Protein AF-A0A0C2W6U5-F1 (afdb_monomer_lite)

Structure (mmCIF, N/CA/C/O backbone):
data_AF-A0A0C2W6U5-F1
#
_entry.id   AF-A0A0C2W6U5-F1
#
loop_
_atom_site.group_PDB
_atom_site.id
_atom_site.type_symbol
_atom_site.label_atom_id
_atom_site.label_alt_id
_atom_site.label_comp_id
_atom_site.label_asym_id
_atom_site.label_entity_id
_atom_site.label_seq_id
_atom_site.pdbx_PDB_ins_code
_atom_site.Cartn_x
_atom_site.Cartn_y
_atom_site.Cartn_z
_atom_site.occupancy
_atom_site.B_iso_or_equiv
_atom_site.auth_seq_id
_atom_site.auth_comp_id
_atom_site.auth_asym_id
_atom_site.auth_atom_id
_atom_site.pdbx_PDB_model_num
ATOM 1 N N . MET A 1 1 ? -15.171 10.628 -5.492 1.00 35.38 1 MET A N 1
ATOM 2 C CA . MET A 1 1 ? -14.630 9.420 -4.841 1.00 35.38 1 MET A CA 1
ATOM 3 C C . MET A 1 1 ? -13.191 9.306 -5.291 1.00 35.38 1 MET A C 1
ATOM 5 O O . MET A 1 1 ? -12.978 9.189 -6.489 1.00 35.38 1 MET A O 1
ATOM 9 N N . ALA A 1 2 ? -12.222 9.470 -4.391 1.00 38.69 2 ALA A N 1
ATOM 10 C CA . ALA A 1 2 ? -10.843 9.130 -4.718 1.00 38.69 2 ALA A CA 1
ATOM 11 C C . ALA A 1 2 ? -10.779 7.600 -4.749 1.00 38.69 2 ALA A C 1
ATOM 13 O O . ALA A 1 2 ? -10.741 6.953 -3.705 1.00 38.69 2 ALA A O 1
ATOM 14 N N . GLU A 1 3 ? -10.924 7.021 -5.939 1.00 50.06 3 GLU A N 1
ATOM 15 C CA . GLU A 1 3 ? -10.521 5.639 -6.158 1.00 50.06 3 GLU A CA 1
ATOM 16 C C . GLU A 1 3 ? -9.002 5.612 -5.994 1.00 50.06 3 GLU A C 1
ATOM 18 O O . GLU A 1 3 ? -8.272 6.043 -6.882 1.00 50.06 3 GLU A O 1
ATOM 23 N N . ASP A 1 4 ? -8.513 5.177 -4.833 1.00 57.69 4 ASP A N 1
ATOM 24 C CA . ASP A 1 4 ? -7.098 4.848 -4.691 1.00 57.69 4 ASP A CA 1
ATOM 25 C C . ASP A 1 4 ? -6.826 3.648 -5.602 1.00 57.69 4 ASP A C 1
ATOM 27 O O . ASP A 1 4 ? -7.209 2.502 -5.337 1.00 57.69 4 ASP A O 1
ATOM 31 N N . TYR A 1 5 ? -6.197 3.938 -6.734 1.00 68.44 5 TYR A N 1
ATOM 32 C CA . TYR A 1 5 ? -5.790 2.960 -7.720 1.00 68.44 5 TYR A CA 1
ATOM 33 C C . TYR A 1 5 ? -4.665 2.118 -7.130 1.00 68.44 5 TYR A C 1
ATOM 35 O O . TYR A 1 5 ? -3.488 2.384 -7.335 1.00 68.44 5 TYR A O 1
ATOM 43 N N . PHE A 1 6 ? -4.996 1.046 -6.413 1.00 80.69 6 PHE A N 1
ATOM 44 C CA . PHE A 1 6 ? -3.998 0.083 -5.936 1.00 80.69 6 PHE A CA 1
ATOM 45 C C . PHE A 1 6 ? -3.170 -0.552 -7.066 1.00 80.69 6 PHE A C 1
ATOM 47 O O . PHE A 1 6 ? -2.100 -1.107 -6.828 1.00 80.69 6 PHE A O 1
ATOM 54 N N . ASN A 1 7 ? -3.629 -0.429 -8.314 1.00 87.69 7 ASN A N 1
ATOM 55 C CA . ASN A 1 7 ? -2.860 -0.713 -9.524 1.00 87.69 7 ASN A CA 1
ATOM 56 C C . ASN A 1 7 ? -1.760 0.325 -9.839 1.00 87.69 7 ASN A C 1
ATOM 58 O O . ASN A 1 7 ? -1.011 0.101 -10.781 1.00 87.69 7 ASN A O 1
ATOM 62 N N . GLN A 1 8 ? -1.634 1.405 -9.073 1.00 92.44 8 GLN A N 1
ATOM 63 C CA . GLN A 1 8 ? -0.592 2.437 -9.163 1.00 92.44 8 GLN A CA 1
ATOM 64 C C . GLN A 1 8 ? 0.266 2.519 -7.891 1.00 92.44 8 GLN A C 1
ATOM 66 O O . GLN A 1 8 ? 1.185 3.330 -7.818 1.00 92.44 8 GLN A O 1
ATOM 71 N N . ASN A 1 9 ? 0.011 1.648 -6.912 1.00 93.19 9 ASN A N 1
ATOM 72 C CA . ASN A 1 9 ? 0.843 1.520 -5.726 1.00 93.19 9 ASN A CA 1
ATOM 73 C C . ASN A 1 9 ? 1.867 0.400 -5.927 1.00 93.19 9 ASN A C 1
ATOM 75 O O . ASN A 1 9 ? 1.542 -0.707 -6.375 1.00 93.19 9 ASN A O 1
ATOM 79 N N . TRP A 1 10 ? 3.111 0.694 -5.559 1.00 95.94 10 TRP A N 1
ATOM 80 C CA . TRP A 1 10 ? 4.253 -0.172 -5.814 1.00 95.94 10 TRP A CA 1
ATOM 81 C C . TRP A 1 10 ? 4.962 -0.524 -4.509 1.00 95.94 10 TRP A C 1
ATOM 83 O O . TRP A 1 10 ? 5.400 0.352 -3.764 1.00 95.94 10 TRP A O 1
ATOM 93 N N . TYR A 1 11 ? 5.076 -1.819 -4.233 1.00 95.69 11 TYR A N 1
ATOM 94 C CA . TYR A 1 11 ? 5.890 -2.355 -3.158 1.00 95.69 11 TYR A CA 1
ATOM 95 C C . TYR A 1 11 ? 7.330 -2.499 -3.646 1.00 95.69 11 TYR A C 1
ATOM 97 O O . TYR A 1 11 ? 7.611 -3.250 -4.580 1.00 95.69 11 TYR A O 1
ATOM 105 N N . ILE A 1 12 ? 8.229 -1.727 -3.041 1.00 95.81 12 ILE A N 1
ATOM 106 C CA . ILE A 1 12 ? 9.636 -1.648 -3.429 1.00 95.81 12 ILE A CA 1
ATOM 107 C C . ILE A 1 12 ? 10.457 -2.406 -2.393 1.00 95.81 12 ILE A C 1
ATOM 109 O O . ILE A 1 12 ? 10.515 -2.024 -1.223 1.00 95.81 12 ILE A O 1
ATOM 113 N N . GLU A 1 13 ? 11.097 -3.483 -2.829 1.00 93.88 13 GLU A N 1
ATOM 114 C CA . GLU A 1 13 ? 11.833 -4.399 -1.961 1.00 93.88 13 GLU A CA 1
ATOM 115 C C . GLU A 1 13 ? 13.306 -4.419 -2.332 1.00 93.88 13 GLU A C 1
ATOM 117 O O . GLU A 1 13 ? 13.655 -4.600 -3.497 1.00 93.88 13 GLU A O 1
ATOM 122 N N . LYS A 1 14 ? 14.178 -4.270 -1.332 1.00 93.81 14 LYS A N 1
ATOM 123 C CA . LYS A 1 14 ? 15.622 -4.452 -1.508 1.00 93.81 14 LYS A CA 1
ATOM 124 C C . LYS A 1 14 ? 15.932 -5.919 -1.803 1.00 93.81 14 LYS A C 1
ATOM 126 O O . LYS A 1 14 ? 15.451 -6.807 -1.106 1.00 93.81 14 LYS A O 1
ATOM 131 N N . THR A 1 15 ? 16.805 -6.159 -2.771 1.00 89.81 15 THR A N 1
ATOM 132 C CA . THR A 1 15 ? 17.284 -7.489 -3.168 1.00 89.81 15 THR A CA 1
ATOM 133 C C . THR A 1 15 ? 18.793 -7.447 -3.469 1.00 89.81 15 THR A C 1
ATOM 135 O O . THR A 1 15 ? 19.445 -6.409 -3.315 1.00 89.81 15 THR A O 1
ATOM 138 N N . GLY A 1 16 ? 19.392 -8.599 -3.786 1.00 79.81 16 GLY A N 1
ATOM 139 C CA . GLY A 1 16 ? 20.804 -8.710 -4.157 1.00 79.81 16 GLY A CA 1
ATOM 140 C C . GLY A 1 16 ? 21.782 -8.253 -3.076 1.00 79.81 16 GLY A C 1
ATOM 141 O O . GLY A 1 16 ? 22.792 -7.653 -3.405 1.00 79.81 16 GLY A O 1
ATOM 142 N N . GLY A 1 17 ? 21.473 -8.450 -1.789 1.00 82.50 17 GLY A N 1
ATOM 143 C CA . GLY A 1 17 ? 22.300 -7.937 -0.685 1.00 82.50 17 GLY A CA 1
ATOM 144 C C . GLY A 1 17 ? 22.121 -6.440 -0.394 1.00 82.50 17 GLY A C 1
ATOM 145 O O . GLY A 1 17 ? 22.879 -5.881 0.392 1.00 82.50 17 GLY A O 1
ATOM 146 N N . GLY A 1 18 ? 21.110 -5.796 -0.990 1.00 83.62 18 GLY A N 1
ATOM 147 C CA . GLY A 1 18 ? 20.747 -4.398 -0.742 1.00 83.62 18 GLY A CA 1
ATOM 148 C C . GLY A 1 18 ? 21.180 -3.411 -1.828 1.00 83.62 18 GLY A C 1
ATOM 149 O O . GLY A 1 18 ? 20.998 -2.212 -1.631 1.00 83.62 18 GLY A O 1
ATOM 150 N N . TYR A 1 19 ? 21.732 -3.894 -2.947 1.00 87.06 19 TYR A N 1
ATOM 151 C CA . TYR A 1 19 ? 22.246 -3.050 -4.034 1.00 87.06 19 TYR A CA 1
ATOM 152 C C . TYR A 1 19 ? 21.184 -2.602 -5.045 1.00 87.06 19 TYR A C 1
ATOM 154 O O . TYR A 1 19 ? 21.326 -1.535 -5.633 1.00 87.06 19 TYR A O 1
ATOM 162 N N . TYR A 1 20 ? 20.137 -3.397 -5.262 1.00 94.88 20 TYR A N 1
ATOM 163 C CA . TYR A 1 20 ? 19.057 -3.091 -6.205 1.00 94.88 20 TYR A CA 1
ATOM 164 C C . TYR A 1 20 ? 17.701 -3.520 -5.635 1.00 94.88 20 TYR A C 1
ATOM 166 O O . TYR A 1 20 ? 17.619 -4.078 -4.536 1.00 94.88 20 TYR A O 1
ATOM 174 N N . TYR A 1 21 ? 16.632 -3.221 -6.368 1.00 97.56 21 TYR A N 1
ATOM 175 C CA . TYR A 1 21 ? 15.256 -3.367 -5.919 1.00 97.56 21 TYR A CA 1
ATOM 176 C C . TYR A 1 21 ? 14.422 -4.195 -6.894 1.00 97.56 21 TYR A C 1
ATOM 178 O O . TYR A 1 21 ? 14.604 -4.114 -8.106 1.00 97.56 21 TYR A O 1
ATOM 186 N N . THR A 1 22 ? 13.451 -4.934 -6.364 1.00 97.38 22 THR A N 1
ATOM 187 C CA . THR A 1 22 ? 12.284 -5.375 -7.134 1.00 97.38 22 THR A CA 1
ATOM 188 C C . THR A 1 22 ? 11.135 -4.415 -6.867 1.00 97.38 22 THR A C 1
ATOM 190 O O . THR A 1 22 ? 10.885 -4.056 -5.714 1.00 97.38 22 THR A O 1
ATOM 193 N N . ILE A 1 23 ? 10.419 -4.022 -7.917 1.00 97.94 23 ILE A N 1
ATOM 194 C CA . ILE A 1 23 ? 9.270 -3.114 -7.835 1.00 97.94 23 ILE A CA 1
ATOM 195 C C . ILE A 1 23 ? 8.021 -3.925 -8.183 1.00 97.94 23 ILE A C 1
ATOM 197 O O . ILE A 1 23 ? 7.875 -4.389 -9.311 1.00 97.94 23 ILE A O 1
ATOM 201 N N . ARG A 1 24 ? 7.134 -4.146 -7.212 1.00 97.12 24 ARG A N 1
ATOM 202 C CA . ARG A 1 24 ? 5.971 -5.037 -7.327 1.00 97.12 24 ARG A CA 1
ATOM 203 C C . ARG A 1 24 ? 4.677 -4.244 -7.266 1.00 97.12 24 ARG A C 1
ATOM 205 O O . ARG A 1 24 ? 4.493 -3.421 -6.379 1.00 97.12 24 ARG A O 1
ATOM 212 N N . ASN A 1 25 ? 3.751 -4.497 -8.177 1.00 97.00 25 ASN A N 1
ATOM 213 C CA . ASN A 1 25 ? 2.437 -3.870 -8.112 1.00 97.00 25 ASN A CA 1
ATOM 214 C C . ASN A 1 25 ? 1.607 -4.495 -6.982 1.00 97.00 25 ASN A C 1
ATOM 216 O O . ASN A 1 25 ? 1.452 -5.717 -6.949 1.00 97.00 25 ASN A O 1
ATOM 220 N N . ILE A 1 26 ? 1.041 -3.695 -6.073 1.00 94.88 26 ILE A N 1
ATOM 221 C CA . ILE A 1 26 ? 0.428 -4.280 -4.867 1.00 94.88 26 ILE A CA 1
ATOM 222 C C . ILE A 1 26 ? -0.911 -4.976 -5.117 1.00 94.88 26 ILE A C 1
ATOM 224 O O . ILE A 1 26 ? -1.272 -5.907 -4.394 1.00 94.88 26 ILE A O 1
ATOM 228 N N . ARG A 1 27 ? -1.621 -4.582 -6.179 1.00 93.75 27 ARG A N 1
ATOM 229 C CA . ARG A 1 27 ? -2.879 -5.214 -6.588 1.00 93.75 27 ARG A CA 1
ATOM 230 C C . ARG A 1 27 ? -2.671 -6.556 -7.282 1.00 93.75 27 ARG A C 1
ATOM 232 O O . ARG A 1 27 ? -3.425 -7.485 -7.032 1.00 93.75 27 ARG A O 1
ATOM 239 N N . SER A 1 28 ? -1.690 -6.662 -8.174 1.00 95.62 28 SER A N 1
ATOM 240 C CA . SER A 1 28 ? -1.482 -7.869 -8.995 1.00 95.62 28 SER A CA 1
ATOM 241 C C . SER A 1 28 ? -0.393 -8.803 -8.471 1.00 95.62 28 SER A C 1
ATOM 243 O O . SER A 1 28 ? -0.357 -9.961 -8.872 1.00 95.62 28 SER A O 1
ATOM 245 N N . ASN A 1 29 ? 0.486 -8.319 -7.588 1.00 96.25 29 ASN A N 1
ATOM 246 C CA . ASN A 1 29 ? 1.697 -9.005 -7.125 1.00 96.25 29 ASN A CA 1
ATOM 247 C C . ASN A 1 29 ? 2.723 -9.328 -8.232 1.00 96.25 29 ASN A C 1
ATOM 249 O O . ASN A 1 29 ? 3.697 -10.037 -7.990 1.00 96.25 29 ASN A O 1
ATOM 253 N N . THR A 1 30 ? 2.547 -8.793 -9.443 1.00 97.81 30 THR A N 1
ATOM 254 C CA . THR A 1 30 ? 3.534 -8.930 -10.520 1.00 97.81 30 THR A CA 1
ATOM 255 C C . THR A 1 30 ? 4.644 -7.889 -10.386 1.00 97.81 30 THR A C 1
ATOM 257 O O . THR A 1 30 ? 4.399 -6.760 -9.946 1.00 97.81 30 THR A O 1
ATOM 260 N N . CYS A 1 31 ? 5.856 -8.257 -10.790 1.00 98.12 31 CYS A N 1
ATOM 261 C CA . CYS A 1 31 ? 7.024 -7.385 -10.842 1.00 98.12 31 CYS A CA 1
ATOM 262 C C . CYS A 1 31 ? 6.995 -6.487 -12.080 1.00 98.12 31 CYS A C 1
ATOM 264 O O . CYS A 1 31 ? 6.566 -6.916 -13.150 1.00 98.12 31 CYS A O 1
ATOM 266 N N . MET A 1 32 ? 7.507 -5.266 -11.940 1.00 98.56 32 MET A N 1
ATOM 267 C CA . MET A 1 32 ? 7.917 -4.433 -13.064 1.00 98.56 32 MET A CA 1
ATOM 268 C C . MET A 1 32 ? 9.079 -5.121 -13.788 1.00 98.56 32 MET A C 1
ATOM 270 O O . MET A 1 32 ? 10.123 -5.380 -13.188 1.00 98.56 32 MET A O 1
ATOM 274 N N . ASP A 1 33 ? 8.871 -5.426 -15.062 1.00 98.56 33 ASP A N 1
ATOM 275 C CA . ASP A 1 33 ? 9.708 -6.296 -15.884 1.00 98.56 33 ASP A CA 1
ATOM 276 C C . ASP A 1 33 ? 10.015 -5.606 -17.217 1.00 98.56 33 ASP A C 1
ATOM 278 O O . ASP A 1 33 ? 9.095 -5.174 -17.918 1.00 98.56 33 ASP A O 1
ATOM 282 N N . LEU A 1 34 ? 11.300 -5.490 -17.560 1.00 98.25 34 LEU A N 1
ATOM 283 C CA . LEU A 1 34 ? 11.743 -5.087 -18.893 1.00 98.25 34 LEU A CA 1
ATOM 284 C C . LEU A 1 34 ? 11.753 -6.317 -19.809 1.00 98.25 34 LEU A C 1
ATOM 286 O O . LEU A 1 34 ? 12.670 -7.140 -19.774 1.00 98.25 34 LEU A O 1
ATOM 290 N N . ALA A 1 35 ? 10.722 -6.434 -20.641 1.00 96.06 35 ALA A N 1
ATOM 291 C CA . ALA A 1 35 ? 10.424 -7.645 -21.386 1.00 96.06 35 ALA A CA 1
ATOM 292 C C . ALA A 1 35 ? 11.609 -8.104 -22.248 1.00 96.06 35 ALA A C 1
ATOM 294 O O . ALA A 1 35 ? 12.058 -7.394 -23.148 1.00 96.06 35 ALA A O 1
ATOM 295 N N . GLY A 1 36 ? 12.075 -9.330 -21.996 1.00 91.69 36 GLY A N 1
ATOM 296 C CA . GLY A 1 36 ? 13.142 -9.962 -22.774 1.00 91.69 36 GLY A CA 1
ATOM 297 C C . GLY A 1 36 ? 14.535 -9.365 -22.560 1.00 91.69 36 GLY A C 1
ATOM 298 O O . GLY A 1 36 ? 15.416 -9.671 -23.357 1.00 91.69 36 GLY A O 1
ATOM 299 N N . ASP A 1 37 ? 14.729 -8.534 -21.527 1.00 88.69 37 ASP A N 1
ATOM 300 C CA . ASP A 1 37 ? 16.016 -7.893 -21.207 1.00 88.69 37 ASP A CA 1
ATOM 301 C C . ASP A 1 37 ? 16.584 -7.093 -22.399 1.00 88.69 37 ASP A C 1
ATOM 303 O O . ASP A 1 37 ? 17.774 -7.106 -22.717 1.00 88.69 37 ASP A O 1
ATOM 307 N N . VAL A 1 38 ? 15.690 -6.422 -23.132 1.00 89.50 38 VAL A N 1
ATOM 308 C CA . VAL A 1 38 ? 16.038 -5.689 -24.352 1.00 89.50 38 VAL A CA 1
ATOM 309 C C . VAL A 1 38 ? 16.755 -4.387 -23.995 1.00 89.50 38 VAL A C 1
ATOM 311 O O . VAL A 1 38 ? 16.130 -3.427 -23.556 1.00 89.50 38 VAL A O 1
ATOM 314 N N . GLY A 1 39 ? 18.066 -4.328 -24.247 1.00 88.44 39 GLY A N 1
ATOM 315 C CA . GLY A 1 39 ? 18.874 -3.112 -24.062 1.00 88.44 39 GLY A CA 1
ATOM 316 C C . GLY A 1 39 ? 18.786 -2.086 -25.198 1.00 88.44 39 GLY A C 1
ATOM 317 O O . GLY A 1 39 ? 19.420 -1.034 -25.136 1.00 88.44 39 GLY A O 1
ATOM 318 N N . ALA A 1 40 ? 18.015 -2.377 -26.248 1.00 92.00 40 ALA A N 1
ATOM 319 C CA . ALA A 1 40 ? 17.692 -1.398 -27.276 1.00 92.00 40 ALA A CA 1
ATOM 320 C C . ALA A 1 40 ? 16.618 -0.418 -26.779 1.00 92.00 40 ALA A C 1
ATOM 322 O O . ALA A 1 40 ? 15.790 -0.736 -25.929 1.00 92.00 40 ALA A O 1
ATOM 323 N N . ASN A 1 41 ? 16.610 0.777 -27.361 1.00 94.94 41 ASN A N 1
ATOM 324 C CA . ASN A 1 41 ? 15.583 1.776 -27.100 1.00 94.94 41 ASN A CA 1
ATOM 325 C C . ASN A 1 41 ? 14.175 1.253 -27.420 1.00 94.94 41 ASN A C 1
ATOM 327 O O . ASN A 1 41 ? 13.951 0.704 -28.499 1.00 94.94 41 ASN A O 1
ATOM 331 N N . GLY A 1 42 ? 13.231 1.507 -26.515 1.00 94.94 42 GLY A N 1
ATOM 332 C CA . GLY A 1 42 ? 11.828 1.136 -26.670 1.00 94.94 42 GLY A CA 1
ATOM 333 C C . GLY A 1 42 ? 11.497 -0.267 -26.162 1.00 94.94 42 GLY A C 1
ATOM 334 O O . GLY A 1 42 ? 10.472 -0.827 -26.550 1.00 94.94 42 GLY A O 1
ATOM 335 N N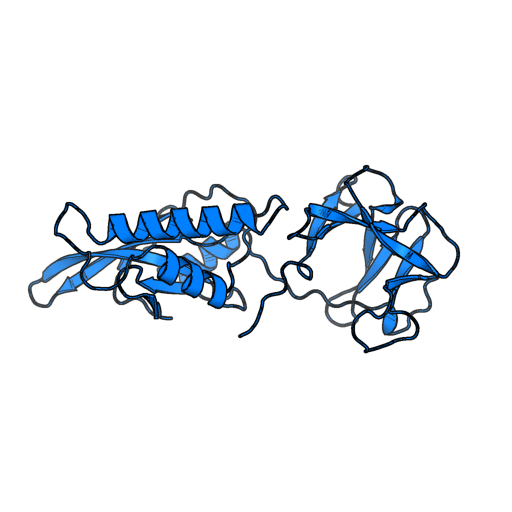 . GLY A 1 43 ? 12.344 -0.848 -25.305 1.00 96.00 43 GLY A N 1
ATOM 336 C CA . GLY A 1 43 ? 12.056 -2.123 -24.649 1.00 96.00 43 GLY A CA 1
ATOM 337 C C . GLY A 1 43 ? 10.776 -2.033 -23.813 1.00 96.00 43 GLY A C 1
ATOM 338 O O . GLY A 1 43 ? 10.609 -1.116 -23.016 1.00 96.00 43 GLY A O 1
ATOM 339 N N . THR A 1 44 ? 9.837 -2.959 -23.991 1.00 97.19 44 THR A N 1
ATOM 340 C CA . THR A 1 44 ? 8.543 -2.896 -23.297 1.00 97.19 44 THR A CA 1
ATOM 341 C C . THR A 1 44 ? 8.705 -3.123 -21.796 1.00 97.19 44 THR A C 1
ATOM 343 O O . THR A 1 44 ? 9.237 -4.154 -21.393 1.00 97.19 44 THR A O 1
ATOM 346 N N . VAL A 1 45 ? 8.175 -2.218 -20.970 1.00 98.19 45 VAL A N 1
ATOM 347 C CA . VAL A 1 45 ? 8.053 -2.435 -19.522 1.00 98.19 45 VAL A CA 1
ATOM 348 C C . VAL A 1 45 ? 6.636 -2.901 -19.203 1.00 98.19 45 VAL A C 1
ATOM 350 O O . VAL A 1 45 ? 5.655 -2.314 -19.658 1.00 98.19 45 VAL A O 1
ATOM 353 N N . LYS A 1 46 ? 6.513 -3.991 -18.446 1.00 97.69 46 LYS A N 1
ATOM 354 C CA . LYS A 1 46 ? 5.233 -4.647 -18.143 1.00 97.69 46 LYS A CA 1
ATOM 355 C C . LYS A 1 46 ? 5.195 -5.198 -16.719 1.00 97.69 46 LYS A C 1
ATOM 357 O O . LYS A 1 46 ? 6.211 -5.247 -16.035 1.00 97.69 46 LYS A O 1
ATOM 362 N N . GLY A 1 47 ? 4.018 -5.649 -16.290 1.00 98.12 47 GLY A N 1
ATOM 363 C CA . GLY A 1 47 ? 3.891 -6.551 -15.145 1.00 98.12 47 GLY A CA 1
ATOM 364 C C . GLY A 1 47 ? 4.181 -7.992 -15.569 1.00 98.12 47 GLY A C 1
ATOM 365 O O . GLY A 1 47 ? 3.618 -8.465 -16.560 1.00 98.12 47 GLY A O 1
ATOM 366 N N . TRP A 1 48 ? 5.042 -8.698 -14.839 1.00 98.31 48 TRP A N 1
ATOM 367 C CA . TRP A 1 48 ? 5.306 -10.122 -15.053 1.00 98.31 48 TRP A CA 1
ATOM 368 C C . TRP A 1 48 ? 5.442 -10.885 -13.732 1.00 98.31 48 TRP A C 1
ATOM 370 O O . TRP A 1 48 ? 5.786 -10.307 -12.700 1.00 98.31 48 TRP A O 1
ATOM 380 N N . GLU A 1 49 ? 5.144 -12.185 -13.746 1.00 97.94 49 GLU A N 1
ATOM 381 C CA . GLU A 1 49 ? 5.349 -13.041 -12.575 1.00 97.94 49 GLU A CA 1
ATOM 382 C C . GLU A 1 49 ? 6.817 -12.997 -12.133 1.00 97.94 49 GLU A C 1
ATOM 384 O O . GLU A 1 49 ? 7.726 -12.931 -12.967 1.00 97.94 49 GLU A O 1
ATOM 389 N N . ALA A 1 50 ? 7.046 -13.006 -10.819 1.00 96.75 50 ALA A N 1
ATOM 390 C CA . ALA A 1 50 ? 8.388 -12.962 -10.259 1.00 96.75 50 ALA A CA 1
ATOM 391 C C . ALA A 1 50 ? 9.229 -14.135 -10.792 1.00 96.75 50 ALA A C 1
ATOM 393 O O . ALA A 1 50 ? 8.898 -15.297 -10.567 1.00 96.75 50 ALA A O 1
ATOM 394 N N . ASN A 1 51 ? 10.319 -13.831 -11.496 1.00 95.56 51 ASN A N 1
ATOM 395 C CA . ASN A 1 51 ? 11.159 -14.830 -12.167 1.00 95.56 51 ASN A CA 1
ATOM 396 C C . ASN A 1 51 ? 12.647 -14.737 -11.781 1.00 95.56 51 ASN A C 1
ATOM 398 O O . ASN A 1 51 ? 13.460 -15.492 -12.306 1.00 95.56 51 ASN A O 1
ATOM 402 N N . ASN A 1 52 ? 12.999 -13.840 -10.850 1.00 90.62 52 ASN A N 1
ATOM 403 C CA . ASN A 1 52 ? 14.356 -13.628 -10.328 1.00 90.62 52 ASN A CA 1
ATOM 404 C C . ASN A 1 52 ? 15.413 -13.280 -11.396 1.00 90.62 52 ASN A C 1
ATOM 406 O O . ASN A 1 52 ? 16.608 -13.467 -11.167 1.00 90.62 52 ASN A O 1
ATOM 410 N N . THR A 1 53 ? 14.992 -12.774 -12.556 1.00 95.62 53 THR A N 1
ATOM 411 C CA . THR A 1 53 ? 15.904 -12.317 -13.612 1.00 95.62 53 THR A CA 1
ATOM 412 C C . THR A 1 53 ? 16.251 -10.837 -13.455 1.00 95.62 53 THR A C 1
ATOM 414 O O . THR A 1 53 ? 15.529 -10.070 -12.815 1.00 95.62 53 THR A O 1
ATOM 417 N N . ASN A 1 54 ? 17.339 -10.401 -14.094 1.00 96.19 54 ASN A N 1
ATOM 418 C CA . ASN A 1 54 ? 17.734 -8.990 -14.089 1.00 96.19 54 ASN A CA 1
ATOM 419 C C . ASN A 1 54 ? 16.759 -8.069 -14.838 1.00 96.19 54 ASN A C 1
ATOM 421 O O . ASN A 1 54 ? 16.770 -6.864 -14.596 1.00 96.19 54 ASN A O 1
ATOM 425 N N . ALA A 1 55 ? 15.852 -8.621 -15.650 1.00 97.62 55 ALA A N 1
ATOM 426 C CA . ALA A 1 55 ? 14.743 -7.873 -16.234 1.00 97.62 55 ALA A CA 1
ATOM 427 C C . ALA A 1 55 ? 13.806 -7.267 -15.166 1.00 97.62 55 ALA A C 1
ATOM 429 O O . ALA A 1 55 ? 13.127 -6.281 -15.441 1.00 97.62 55 ALA A O 1
ATOM 430 N N . GLN A 1 56 ? 13.785 -7.826 -13.947 1.00 98.12 56 GLN A N 1
ATOM 431 C CA . GLN A 1 56 ? 12.923 -7.400 -12.832 1.00 98.12 56 GLN A CA 1
ATOM 432 C C . GLN A 1 56 ? 13.670 -6.674 -11.708 1.00 98.12 56 GLN A C 1
ATOM 434 O O . GLN A 1 56 ? 13.069 -6.294 -10.699 1.00 98.12 56 GLN A O 1
ATOM 439 N N . ASN A 1 57 ? 14.979 -6.495 -11.876 1.00 97.88 57 ASN A N 1
ATOM 440 C CA . ASN A 1 57 ? 15.846 -5.853 -10.905 1.00 97.88 57 ASN A CA 1
ATOM 441 C C . ASN A 1 57 ? 16.175 -4.439 -11.381 1.00 97.88 57 ASN A C 1
ATOM 443 O O . ASN A 1 57 ? 16.565 -4.233 -12.532 1.00 97.88 57 ASN A O 1
ATOM 447 N N . TRP A 1 58 ? 16.042 -3.474 -10.477 1.00 98.50 58 TRP A N 1
ATOM 448 C CA . TRP A 1 58 ? 16.165 -2.057 -10.790 1.00 98.50 58 TRP A CA 1
ATOM 449 C C . TRP A 1 58 ? 17.055 -1.348 -9.769 1.00 98.50 58 TRP A C 1
ATOM 451 O O . TRP A 1 58 ? 16.844 -1.471 -8.560 1.00 98.50 58 TRP A O 1
ATOM 461 N N . TYR A 1 59 ? 18.034 -0.579 -10.233 1.00 98.19 59 TYR A N 1
ATOM 462 C CA . TYR A 1 59 ? 18.643 0.465 -9.418 1.00 98.19 59 TYR A CA 1
ATOM 463 C C . TYR A 1 59 ? 17.682 1.652 -9.336 1.00 98.19 59 TYR A C 1
ATOM 465 O O . TYR A 1 59 ? 17.001 1.983 -10.306 1.00 98.19 59 TYR A O 1
ATOM 473 N N . ILE A 1 60 ? 17.630 2.291 -8.172 1.00 97.69 60 ILE A N 1
ATOM 474 C CA . ILE A 1 60 ? 16.890 3.536 -7.965 1.00 97.69 60 ILE A CA 1
ATOM 475 C C . ILE A 1 60 ? 17.922 4.569 -7.531 1.00 97.69 60 ILE A C 1
ATOM 477 O O . ILE A 1 60 ? 18.466 4.490 -6.429 1.00 97.69 60 ILE A O 1
ATOM 481 N N . GLU A 1 61 ? 18.227 5.498 -8.429 1.00 96.44 61 GLU A N 1
ATOM 482 C CA . GLU A 1 61 ? 19.322 6.458 -8.299 1.00 96.44 61 GLU A CA 1
ATOM 483 C C . GLU A 1 61 ? 18.768 7.881 -8.299 1.00 96.44 61 GLU A C 1
ATOM 485 O O . GLU A 1 61 ? 17.909 8.203 -9.111 1.00 96.44 61 GLU A O 1
ATOM 490 N N . GLY A 1 62 ? 19.254 8.748 -7.411 1.00 95.62 62 GLY A N 1
ATOM 491 C CA . GLY A 1 62 ? 18.773 10.128 -7.294 1.00 95.62 62 GLY A CA 1
ATOM 492 C C . GLY A 1 62 ? 18.271 10.464 -5.893 1.00 95.62 62 GLY A C 1
ATOM 493 O O . GLY A 1 62 ? 18.703 9.861 -4.909 1.00 95.62 62 GLY A O 1
ATOM 494 N N . ASN A 1 63 ? 17.403 11.471 -5.802 1.00 95.69 63 ASN A N 1
ATOM 495 C CA . ASN A 1 63 ? 16.852 11.981 -4.545 1.00 95.69 63 ASN A CA 1
ATOM 496 C C . ASN A 1 63 ? 15.492 12.667 -4.765 1.00 95.69 63 ASN A C 1
ATOM 498 O O . ASN A 1 63 ? 15.116 12.980 -5.895 1.00 95.69 63 ASN A O 1
ATOM 502 N N . ASP A 1 64 ? 14.790 12.954 -3.670 1.00 94.06 64 ASP A N 1
ATOM 503 C CA . ASP A 1 64 ? 13.468 13.590 -3.683 1.00 94.06 64 ASP A CA 1
ATOM 504 C C . ASP A 1 64 ? 13.458 15.013 -4.274 1.00 94.06 64 ASP A C 1
ATOM 506 O O . ASP A 1 64 ? 12.400 15.503 -4.662 1.00 94.06 64 ASP A O 1
ATOM 510 N N . GLN A 1 65 ? 14.603 15.703 -4.347 1.00 94.50 65 GLN A N 1
ATOM 511 C CA . GLN A 1 65 ? 14.683 17.073 -4.867 1.00 94.50 65 GLN A CA 1
ATOM 512 C C . GLN A 1 65 ? 14.792 17.116 -6.394 1.00 94.50 65 GLN A C 1
ATOM 514 O O . GLN A 1 65 ? 14.200 17.987 -7.029 1.00 94.50 65 GLN A O 1
ATOM 519 N N . THR A 1 66 ? 15.562 16.204 -6.988 1.00 94.25 66 THR A N 1
ATOM 520 C CA . THR A 1 66 ? 15.824 16.170 -8.438 1.00 94.25 66 THR A CA 1
ATOM 521 C C . THR A 1 66 ? 15.059 15.071 -9.168 1.00 94.25 66 THR A C 1
ATOM 523 O O . THR A 1 66 ? 15.071 15.047 -10.394 1.00 94.25 66 THR A O 1
ATOM 526 N N . GLY A 1 67 ? 14.404 14.172 -8.434 1.00 97.38 67 GLY A N 1
ATOM 527 C CA . GLY A 1 67 ? 13.778 12.969 -8.966 1.00 97.38 67 GLY A CA 1
ATOM 528 C C . GLY A 1 67 ? 14.753 11.793 -9.039 1.00 97.38 67 GLY A C 1
ATOM 529 O O . GLY A 1 67 ? 15.976 11.943 -8.923 1.00 97.38 67 GLY A O 1
ATOM 530 N N . TYR A 1 68 ? 14.179 10.610 -9.229 1.00 98.25 68 TYR A N 1
ATOM 531 C CA . TYR A 1 68 ? 14.884 9.340 -9.314 1.00 98.25 68 TYR A CA 1
ATOM 532 C C . TYR A 1 68 ? 14.892 8.799 -10.742 1.00 98.25 68 TYR A C 1
ATOM 534 O O . TYR A 1 68 ? 13.864 8.772 -11.417 1.00 98.25 68 TYR A O 1
ATOM 542 N N . SER A 1 69 ? 16.044 8.294 -11.165 1.00 98.25 69 SER A N 1
ATOM 543 C CA . SER A 1 69 ? 16.182 7.407 -12.313 1.00 98.25 69 SER A CA 1
ATOM 544 C C . SER A 1 69 ? 15.996 5.961 -11.854 1.00 98.25 69 SER A C 1
ATOM 546 O O . SER A 1 69 ? 16.588 5.534 -10.859 1.00 98.25 69 SER A O 1
ATOM 548 N N . ILE A 1 70 ? 15.176 5.201 -12.579 1.00 98.50 70 ILE A N 1
ATOM 549 C CA . ILE A 1 70 ? 14.915 3.783 -12.308 1.00 98.50 70 ILE A CA 1
ATOM 550 C C . ILE A 1 70 ? 15.609 2.983 -13.411 1.00 98.50 70 ILE A C 1
ATOM 552 O O . ILE A 1 70 ? 15.127 2.926 -14.541 1.00 98.50 70 ILE A O 1
ATOM 556 N N . VAL A 1 71 ? 16.778 2.426 -13.101 1.00 98.44 71 VAL A N 1
ATOM 557 C CA . VAL A 1 71 ? 17.704 1.825 -14.072 1.00 98.44 71 VAL A CA 1
ATOM 558 C C . VAL A 1 71 ? 17.583 0.310 -14.025 1.00 98.44 71 VAL A C 1
ATOM 560 O O . VAL A 1 71 ? 17.763 -0.294 -12.972 1.00 98.44 71 VAL A O 1
ATOM 563 N N . ASN A 1 72 ? 17.304 -0.330 -15.153 1.00 98.50 72 ASN A N 1
ATOM 564 C CA . ASN A 1 72 ? 17.261 -1.782 -15.227 1.00 98.50 72 ASN A CA 1
ATOM 565 C C . ASN A 1 72 ? 18.670 -2.375 -15.043 1.00 98.50 72 ASN A C 1
ATOM 567 O O . ASN A 1 72 ? 19.617 -1.959 -15.710 1.00 98.50 72 ASN A O 1
ATOM 571 N N . VAL A 1 73 ? 18.801 -3.378 -14.172 1.00 97.25 73 VAL A N 1
ATOM 572 C CA . VAL A 1 73 ? 20.095 -3.994 -13.829 1.00 97.25 73 VAL A CA 1
ATOM 573 C C . VAL A 1 73 ? 20.694 -4.784 -14.999 1.00 97.25 73 VAL A C 1
ATOM 575 O O . VAL A 1 73 ? 21.913 -4.806 -15.147 1.00 97.25 73 VAL A O 1
ATOM 578 N N . GLY A 1 74 ? 19.871 -5.440 -15.823 1.00 95.94 74 GLY A N 1
ATOM 579 C CA . GLY A 1 74 ? 20.349 -6.284 -16.928 1.00 95.94 74 GLY A CA 1
ATOM 580 C C . GLY A 1 74 ? 20.871 -5.479 -18.115 1.00 95.94 74 GLY A C 1
ATOM 581 O O . GLY A 1 74 ? 21.911 -5.801 -18.687 1.00 95.94 74 GLY A O 1
ATOM 582 N N . THR A 1 75 ? 20.180 -4.388 -18.442 1.00 97.75 75 THR A N 1
ATOM 583 C CA . THR A 1 75 ? 20.421 -3.621 -19.671 1.00 97.75 75 THR A CA 1
ATOM 584 C C . THR A 1 75 ? 21.092 -2.267 -19.465 1.00 97.75 75 THR A C 1
ATOM 586 O O . THR A 1 75 ? 21.651 -1.720 -20.414 1.00 97.75 75 THR A O 1
ATOM 589 N N . GLY A 1 76 ? 20.992 -1.677 -18.270 1.00 97.69 76 GLY A N 1
ATOM 590 C CA . GLY A 1 76 ? 21.396 -0.290 -18.013 1.00 97.69 76 GLY A CA 1
ATOM 591 C C . GLY A 1 76 ? 20.479 0.770 -18.644 1.00 97.69 76 GLY A C 1
ATOM 592 O O . GLY A 1 76 ? 20.778 1.962 -18.563 1.00 97.69 76 GLY A O 1
ATOM 593 N N . THR A 1 77 ? 19.372 0.372 -19.281 1.00 98.44 77 THR A N 1
ATOM 594 C CA . THR A 1 77 ? 18.338 1.314 -19.742 1.00 98.44 77 THR A CA 1
ATOM 595 C C . THR A 1 77 ? 17.491 1.804 -18.569 1.00 98.44 77 THR A C 1
ATOM 597 O O . THR A 1 77 ? 17.440 1.165 -17.519 1.00 98.44 77 THR A O 1
ATOM 600 N N . VAL A 1 78 ? 16.837 2.954 -18.727 1.00 98.62 78 VAL A N 1
ATOM 601 C CA . VAL A 1 78 ? 16.043 3.592 -17.669 1.00 98.62 78 VAL A CA 1
ATOM 602 C C . VAL A 1 78 ? 14.557 3.575 -17.996 1.00 98.62 78 VAL A C 1
ATOM 604 O O . VAL A 1 78 ? 14.178 3.576 -19.170 1.00 98.62 78 VAL A O 1
ATOM 607 N N . LEU A 1 79 ? 13.730 3.576 -16.950 1.00 98.56 79 LEU A N 1
ATOM 608 C CA . LEU A 1 79 ? 12.284 3.737 -17.044 1.00 98.56 79 LEU A CA 1
ATOM 609 C C . LEU A 1 79 ? 11.950 5.117 -17.627 1.00 98.56 79 LEU A C 1
ATOM 611 O O . LEU A 1 79 ? 12.268 6.146 -17.030 1.00 98.56 79 LEU A O 1
ATOM 615 N N . ASP A 1 80 ? 11.300 5.132 -18.784 1.00 98.62 80 ASP A N 1
ATOM 616 C CA . ASP A 1 80 ? 11.044 6.331 -19.578 1.00 98.62 80 ASP A CA 1
ATOM 617 C C . ASP A 1 80 ? 9.550 6.419 -19.930 1.00 98.62 80 ASP A C 1
ATOM 619 O O . ASP A 1 80 ? 8.932 5.433 -20.340 1.00 98.62 80 ASP A O 1
ATOM 623 N N . LEU A 1 81 ? 8.958 7.598 -19.728 1.00 98.44 81 LEU A N 1
ATOM 624 C CA . LEU A 1 81 ? 7.628 7.933 -20.226 1.00 98.44 81 LEU A CA 1
ATOM 625 C C . LEU A 1 81 ? 7.736 8.346 -21.695 1.00 98.44 81 LEU A C 1
ATOM 627 O O . LEU A 1 81 ? 8.303 9.402 -22.007 1.00 98.44 81 LEU A O 1
ATOM 631 N N . GLU A 1 82 ? 7.163 7.530 -22.585 1.00 97.44 82 GLU A N 1
ATOM 632 C CA . GLU A 1 82 ? 7.298 7.692 -24.032 1.00 97.44 82 GLU A CA 1
ATOM 633 C C . GLU A 1 82 ? 6.947 9.120 -24.463 1.00 97.44 82 GLU A C 1
ATOM 635 O O . GLU A 1 82 ? 5.820 9.588 -24.295 1.00 97.44 82 GLU A O 1
ATOM 640 N N . ASN A 1 83 ? 7.920 9.808 -25.071 1.00 96.00 83 ASN A N 1
ATOM 641 C CA . ASN A 1 83 ? 7.757 11.148 -25.644 1.00 96.00 83 ASN A CA 1
ATOM 642 C C . ASN A 1 83 ? 7.157 12.187 -24.673 1.00 96.00 83 ASN A C 1
ATOM 644 O O . ASN A 1 83 ? 6.544 13.157 -25.122 1.00 96.00 83 ASN A O 1
ATOM 648 N N . SER A 1 84 ? 7.320 11.999 -23.356 1.00 97.06 84 SER A N 1
ATOM 649 C CA . SER A 1 84 ? 6.714 12.851 -22.319 1.00 97.06 84 SER A CA 1
ATOM 650 C C . SER A 1 84 ? 5.186 12.966 -22.429 1.00 97.06 84 SER A C 1
ATOM 652 O O . SER A 1 84 ? 4.603 13.999 -22.091 1.00 97.06 84 SER A O 1
ATOM 654 N N . ARG A 1 85 ? 4.530 11.931 -22.956 1.00 97.62 85 ARG A N 1
ATOM 655 C CA . ARG A 1 85 ? 3.088 11.913 -23.197 1.00 97.62 85 ARG A CA 1
ATOM 656 C C . ARG A 1 85 ? 2.300 11.906 -21.892 1.00 97.62 85 ARG A C 1
ATOM 658 O O . ARG A 1 85 ? 2.514 11.056 -21.040 1.00 97.62 85 ARG A O 1
ATOM 665 N N . ALA A 1 86 ? 1.366 12.845 -21.756 1.00 96.00 86 ALA A N 1
ATOM 666 C CA . ALA A 1 86 ? 0.524 12.984 -20.565 1.00 96.00 86 ALA A CA 1
ATOM 667 C C . ALA A 1 86 ? -0.857 12.314 -20.706 1.00 96.00 86 ALA A C 1
ATOM 669 O O . ALA A 1 86 ? -1.682 12.412 -19.800 1.00 96.00 86 ALA A O 1
ATOM 670 N N . ASP A 1 87 ? -1.147 11.680 -21.845 1.00 96.69 87 ASP A N 1
ATOM 671 C CA . ASP A 1 87 ? -2.415 10.996 -22.083 1.00 96.69 87 ASP A CA 1
ATOM 672 C C . ASP A 1 87 ? -2.510 9.646 -21.354 1.00 96.69 87 ASP A C 1
ATOM 674 O O . ASP A 1 87 ? -1.526 8.929 -21.170 1.00 96.69 87 ASP A O 1
ATOM 678 N N . ASN A 1 88 ? -3.727 9.286 -20.932 1.00 95.12 88 ASN A N 1
ATOM 679 C CA . ASN A 1 88 ? -3.985 8.016 -20.256 1.00 95.12 88 ASN A CA 1
ATOM 680 C C . ASN A 1 88 ? -3.568 6.833 -21.139 1.00 95.12 88 ASN A C 1
ATOM 682 O O . ASN A 1 88 ? -4.000 6.722 -22.285 1.00 95.12 88 ASN A O 1
ATOM 686 N N . GLY A 1 89 ? -2.784 5.915 -20.570 1.00 93.75 89 GLY A N 1
ATOM 687 C CA . GLY A 1 89 ? -2.261 4.757 -21.296 1.00 93.75 89 GLY A CA 1
ATOM 688 C C . GLY A 1 89 ? -0.997 5.042 -22.109 1.00 93.75 89 GLY A C 1
ATOM 689 O O . GLY A 1 89 ? -0.577 4.163 -22.861 1.00 93.75 89 GLY A O 1
ATOM 690 N N . ALA A 1 90 ? -0.381 6.223 -21.955 1.00 97.00 90 ALA A N 1
ATOM 691 C CA . ALA A 1 90 ? 0.947 6.500 -22.490 1.00 97.00 90 ALA A CA 1
ATOM 692 C C . ALA A 1 90 ? 1.935 5.376 -22.102 1.00 97.00 90 ALA A C 1
ATOM 694 O O . ALA A 1 90 ? 2.009 5.009 -20.922 1.00 97.00 90 ALA A O 1
ATOM 695 N N . PRO A 1 91 ? 2.675 4.802 -23.069 1.00 96.88 91 PRO A N 1
ATOM 696 C CA . PRO A 1 91 ? 3.609 3.724 -22.788 1.00 96.88 91 PRO A CA 1
ATOM 697 C C . PRO A 1 91 ? 4.729 4.143 -21.835 1.00 96.88 91 PRO A C 1
ATOM 699 O O . PRO A 1 91 ? 5.312 5.222 -21.961 1.00 96.88 91 PRO A O 1
ATOM 702 N N . ILE A 1 92 ? 5.067 3.225 -20.933 1.00 98.00 92 ILE A N 1
ATOM 703 C CA . ILE A 1 92 ? 6.325 3.236 -20.194 1.00 98.00 92 ILE A CA 1
ATOM 704 C C . ILE A 1 92 ? 7.225 2.156 -20.787 1.00 98.00 92 ILE A C 1
ATOM 706 O O . ILE A 1 92 ? 6.794 1.023 -21.018 1.00 98.00 92 ILE A O 1
ATOM 710 N N . TRP A 1 93 ? 8.477 2.504 -21.045 1.00 98.12 93 TRP A N 1
ATOM 711 C CA . TRP A 1 93 ? 9.437 1.634 -21.721 1.00 98.12 93 TRP A CA 1
ATOM 712 C C . TRP A 1 93 ? 10.859 1.831 -21.185 1.00 98.12 93 TRP A C 1
ATOM 714 O O . TRP A 1 93 ? 11.130 2.747 -20.411 1.00 98.12 93 TRP A O 1
ATOM 724 N N . GLY A 1 94 ? 11.766 0.944 -21.583 1.00 98.38 94 GLY A N 1
ATOM 725 C CA . GLY A 1 94 ? 13.200 1.076 -21.372 1.00 98.38 94 GLY A CA 1
ATOM 726 C C . GLY A 1 94 ? 13.824 1.930 -22.471 1.00 98.38 94 GLY A C 1
ATOM 727 O O . GLY A 1 94 ? 13.639 1.673 -23.667 1.00 98.38 94 GLY A O 1
ATOM 728 N N . TRP A 1 95 ? 14.588 2.944 -22.081 1.00 98.44 95 TRP A N 1
ATOM 729 C CA . TRP A 1 95 ? 15.301 3.811 -23.014 1.00 98.44 95 TRP A CA 1
ATOM 730 C C . TRP A 1 95 ? 16.702 4.136 -22.504 1.00 98.44 95 TRP A C 1
ATOM 732 O O . TRP A 1 95 ? 16.949 4.151 -21.300 1.00 98.44 95 TRP A O 1
ATOM 742 N N . ARG A 1 96 ? 17.651 4.420 -23.404 1.00 98.00 96 ARG A N 1
ATOM 743 C CA . ARG A 1 96 ? 18.974 4.907 -22.984 1.00 98.00 96 ARG A CA 1
ATOM 744 C C . ARG A 1 96 ? 18.835 6.166 -22.119 1.00 98.00 96 ARG A C 1
ATOM 746 O O . ARG A 1 96 ? 18.064 7.070 -22.458 1.00 98.00 96 ARG A O 1
ATOM 753 N N . SER A 1 97 ? 19.611 6.252 -21.043 1.00 97.69 97 SER A N 1
ATOM 754 C CA . SER A 1 97 ? 19.612 7.447 -20.199 1.00 97.69 97 SER A CA 1
ATOM 755 C C . SER A 1 97 ? 20.009 8.685 -21.010 1.00 97.69 97 SER A C 1
ATOM 757 O O . SER A 1 97 ? 20.963 8.664 -21.792 1.00 97.69 97 SER A O 1
ATOM 759 N N . ASN A 1 98 ? 19.236 9.756 -20.869 1.00 96.62 98 ASN A N 1
ATOM 760 C CA . ASN A 1 98 ? 19.471 11.042 -21.521 1.00 96.62 98 ASN A CA 1
ATOM 761 C C . ASN A 1 98 ? 19.219 12.245 -20.591 1.00 96.62 98 ASN A C 1
ATOM 763 O O . ASN A 1 98 ? 19.316 13.387 -21.043 1.00 96.62 98 ASN A O 1
ATOM 767 N N . GLY A 1 99 ? 18.914 11.994 -19.312 1.00 92.56 99 GLY A N 1
ATOM 768 C CA . GLY A 1 99 ? 18.767 13.015 -18.270 1.00 92.56 99 GLY A CA 1
ATOM 769 C C . GLY A 1 99 ? 17.543 13.923 -18.416 1.00 92.56 99 GLY A C 1
ATOM 770 O O . GLY A 1 99 ? 17.484 14.968 -17.769 1.00 92.56 99 GLY A O 1
ATOM 771 N N . ARG A 1 100 ? 16.581 13.579 -19.279 1.00 97.12 100 ARG A N 1
ATOM 772 C CA . ARG A 1 100 ? 15.353 14.361 -19.461 1.00 97.12 100 ARG A CA 1
ATOM 773 C C . ARG A 1 100 ? 14.320 14.048 -18.384 1.00 97.12 100 ARG A C 1
ATOM 775 O O . ARG A 1 100 ? 14.304 12.970 -17.802 1.00 97.12 100 ARG A O 1
ATOM 782 N N . ALA A 1 101 ? 13.401 14.991 -18.186 1.00 97.69 101 ALA A N 1
ATOM 783 C CA . ALA A 1 101 ? 12.360 14.904 -17.166 1.00 97.69 101 ALA A CA 1
ATOM 784 C C . ALA A 1 101 ? 11.444 13.674 -17.303 1.00 97.69 101 ALA A C 1
ATOM 786 O O . ALA A 1 101 ? 10.951 13.183 -16.298 1.00 97.69 101 ALA A O 1
ATOM 787 N N . ASN A 1 102 ? 11.248 13.133 -18.511 1.00 98.00 102 ASN A N 1
ATOM 788 C CA . ASN A 1 102 ? 10.453 11.918 -18.727 1.00 98.00 102 ASN A CA 1
ATOM 789 C C . ASN A 1 102 ? 11.149 10.624 -18.258 1.00 98.00 102 ASN A C 1
ATOM 791 O O . ASN A 1 102 ? 10.556 9.554 -18.355 1.00 98.00 102 ASN A O 1
ATOM 795 N N . GLN A 1 103 ? 12.385 10.720 -17.762 1.00 98.62 103 GLN A N 1
ATOM 796 C CA . GLN A 1 103 ? 13.144 9.634 -17.131 1.00 98.62 103 GLN A CA 1
ATOM 797 C C . GLN A 1 103 ? 13.321 9.847 -15.619 1.00 98.62 103 GLN A C 1
ATOM 799 O O . GLN A 1 103 ? 14.052 9.097 -14.972 1.00 98.62 103 GLN A O 1
ATOM 804 N N . LEU A 1 104 ? 12.690 10.886 -15.060 1.00 98.44 104 LEU A N 1
ATOM 805 C CA . LEU A 1 104 ? 12.763 11.236 -13.646 1.00 98.44 104 LEU A CA 1
ATOM 806 C C . LEU A 1 104 ? 11.413 10.976 -12.982 1.00 98.44 104 LEU A C 1
ATOM 808 O O . LEU A 1 104 ? 10.377 11.478 -13.416 1.00 98.44 104 LEU A O 1
ATOM 812 N N . TRP A 1 105 ? 11.449 10.205 -11.902 1.00 98.31 105 TRP A N 1
ATOM 813 C CA . TRP A 1 105 ? 10.277 9.745 -11.168 1.00 98.31 105 TRP A CA 1
ATOM 814 C C . TRP A 1 105 ? 10.337 10.220 -9.720 1.00 98.31 105 TRP A C 1
ATOM 816 O O . TRP A 1 105 ? 11.400 10.228 -9.102 1.00 98.31 105 TRP A O 1
ATOM 826 N N . PHE A 1 106 ? 9.190 10.593 -9.163 1.00 97.31 106 PHE A N 1
ATOM 827 C CA . PHE A 1 106 ? 9.061 10.944 -7.750 1.00 97.31 106 PHE A CA 1
ATOM 828 C C . PHE A 1 106 ? 8.247 9.868 -7.040 1.00 97.31 106 PHE A C 1
ATOM 830 O O . PHE A 1 106 ? 7.239 9.395 -7.567 1.00 97.31 106 PHE A O 1
ATOM 837 N N . PHE A 1 107 ? 8.685 9.482 -5.844 1.00 95.06 107 PHE A N 1
ATOM 838 C CA . PHE A 1 107 ? 7.987 8.497 -5.031 1.00 95.06 107 PHE A CA 1
ATOM 839 C C . PHE A 1 107 ? 7.149 9.196 -3.972 1.00 95.06 107 PHE A C 1
ATOM 841 O O . PHE A 1 107 ? 7.672 9.846 -3.072 1.00 95.06 107 PHE A O 1
ATOM 848 N N . GLU A 1 108 ? 5.837 9.002 -4.038 1.00 92.62 108 GLU A N 1
ATOM 849 C CA . GLU A 1 108 ? 4.965 9.340 -2.925 1.00 92.62 108 GLU A CA 1
ATOM 850 C C . GLU A 1 108 ? 4.848 8.134 -1.994 1.00 92.62 108 GLU A C 1
ATOM 852 O O . GLU A 1 108 ? 4.385 7.052 -2.369 1.00 92.62 108 GLU A O 1
ATOM 857 N N . ARG A 1 109 ? 5.297 8.297 -0.751 1.00 92.50 109 ARG A N 1
ATOM 858 C CA . ARG A 1 109 ? 5.332 7.192 0.202 1.00 92.50 109 ARG A CA 1
ATOM 859 C C . ARG A 1 109 ? 3.935 6.871 0.744 1.00 92.50 109 ARG A C 1
ATOM 861 O O . ARG A 1 109 ? 3.434 7.564 1.624 1.00 92.50 109 ARG A O 1
ATOM 868 N N . ARG A 1 110 ? 3.378 5.731 0.323 1.00 92.38 110 ARG A N 1
ATOM 869 C CA . ARG A 1 110 ? 2.056 5.210 0.738 1.00 92.38 110 ARG A CA 1
ATOM 870 C C . ARG A 1 110 ? 2.107 4.058 1.754 1.00 92.38 110 ARG A C 1
ATOM 872 O O . ARG A 1 110 ? 1.251 3.177 1.749 1.00 92.38 110 ARG A O 1
ATOM 879 N N . SER A 1 111 ? 3.136 4.021 2.602 1.00 94.12 111 SER A N 1
ATOM 880 C CA . SER A 1 111 ? 3.278 2.984 3.632 1.00 94.12 111 SER A CA 1
ATOM 881 C C . SER A 1 111 ? 4.001 3.466 4.891 1.00 94.12 111 SER A C 1
ATOM 883 O O . SER A 1 111 ? 4.733 4.464 4.871 1.00 94.12 111 SER A O 1
ATOM 885 N N . ARG A 1 112 ? 3.819 2.737 5.997 1.00 95.19 112 ARG A N 1
ATOM 886 C CA . ARG A 1 112 ? 4.509 2.940 7.279 1.00 95.19 112 ARG A CA 1
ATOM 887 C C . ARG A 1 112 ? 4.983 1.610 7.840 1.00 95.19 112 ARG A C 1
ATOM 889 O O . ARG A 1 112 ? 4.291 0.601 7.746 1.00 95.19 112 ARG A O 1
ATOM 896 N N . SER A 1 113 ? 6.177 1.611 8.409 1.00 93.62 113 SER A N 1
ATOM 897 C CA . SER A 1 113 ? 6.656 0.504 9.223 1.00 93.62 113 SER A CA 1
ATOM 898 C C . SER A 1 113 ? 5.895 0.459 10.541 1.00 93.62 113 SER A C 1
ATOM 900 O O . SER A 1 113 ? 5.366 1.464 11.016 1.00 93.62 113 SER A O 1
ATOM 902 N N . THR A 1 114 ? 5.922 -0.701 11.174 1.00 90.94 114 THR A N 1
ATOM 903 C CA . THR A 1 114 ? 5.455 -0.898 12.545 1.00 90.94 114 THR A CA 1
ATOM 904 C C . THR A 1 114 ? 5.936 0.168 13.524 1.00 90.94 114 THR A C 1
ATOM 906 O O . THR A 1 114 ? 5.140 0.688 14.301 1.00 90.94 114 THR A O 1
ATOM 909 N N . ALA A 1 115 ? 7.227 0.507 13.484 1.00 91.12 115 ALA A N 1
ATOM 910 C CA . ALA A 1 115 ? 7.805 1.486 14.397 1.00 91.12 115 ALA A CA 1
ATOM 911 C C . ALA A 1 115 ? 7.198 2.879 14.184 1.00 91.12 115 ALA A C 1
ATOM 913 O O . ALA A 1 115 ? 6.874 3.561 15.148 1.00 91.12 115 ALA A O 1
ATOM 914 N N . GLU A 1 116 ? 6.978 3.278 12.930 1.00 94.12 116 GLU A N 1
ATOM 915 C CA . GLU A 1 116 ? 6.377 4.576 12.613 1.00 94.12 116 GLU A CA 1
ATOM 916 C C . GLU A 1 116 ? 4.895 4.627 12.970 1.00 94.12 116 GLU A C 1
ATOM 918 O O . GLU A 1 116 ? 4.444 5.632 13.512 1.00 94.12 116 GLU A O 1
ATOM 923 N N . VAL A 1 117 ? 4.143 3.548 12.717 1.00 93.00 117 VAL A N 1
ATOM 924 C CA . VAL A 1 117 ? 2.746 3.453 13.168 1.00 93.00 117 VAL A CA 1
ATOM 925 C C . VAL A 1 117 ? 2.686 3.565 14.690 1.00 93.00 117 VAL A C 1
ATOM 927 O O . VAL A 1 117 ? 1.871 4.323 15.204 1.00 93.00 117 VAL A O 1
ATOM 930 N N . HIS A 1 118 ? 3.585 2.887 15.410 1.00 89.69 118 HIS A N 1
ATOM 931 C CA . HIS A 1 118 ? 3.685 2.997 16.863 1.00 89.69 118 HIS A CA 1
ATOM 932 C C . HIS A 1 118 ? 4.018 4.429 17.315 1.00 89.69 118 HIS A C 1
ATOM 934 O O . HIS A 1 118 ? 3.382 4.942 18.228 1.00 89.69 118 HIS A O 1
ATOM 940 N N . THR A 1 119 ? 4.965 5.114 16.664 1.00 91.31 119 THR A N 1
ATOM 941 C CA . THR A 1 119 ? 5.285 6.517 16.974 1.00 91.31 119 THR A CA 1
ATOM 942 C C . THR A 1 119 ? 4.082 7.439 16.777 1.00 91.31 119 THR A C 1
ATOM 944 O O . THR A 1 119 ? 3.805 8.259 17.650 1.00 91.31 119 THR A O 1
ATOM 947 N N . ILE A 1 120 ? 3.353 7.298 15.665 1.00 92.44 120 ILE A N 1
ATOM 948 C CA . ILE A 1 120 ? 2.138 8.085 15.407 1.00 92.44 120 ILE A CA 1
ATOM 949 C C . ILE A 1 120 ? 1.073 7.767 16.464 1.00 92.44 120 ILE A C 1
ATOM 951 O O . ILE A 1 120 ? 0.454 8.680 17.006 1.00 92.44 120 ILE A O 1
ATOM 955 N N . LEU A 1 121 ? 0.905 6.484 16.795 1.00 89.38 121 LEU A N 1
ATOM 956 C CA . LEU A 1 121 ? -0.056 6.026 17.789 1.00 89.38 121 LEU A CA 1
ATOM 957 C C . LEU A 1 121 ? 0.204 6.659 19.162 1.00 89.38 121 LEU A C 1
ATOM 959 O O . LEU A 1 121 ? -0.685 7.290 19.729 1.00 89.38 121 LEU A O 1
ATOM 963 N N . THR A 1 122 ? 1.433 6.548 19.661 1.00 87.19 122 THR A N 1
ATOM 964 C CA . THR A 1 122 ? 1.844 7.079 20.968 1.00 87.19 122 THR A CA 1
ATOM 965 C C . THR A 1 122 ? 1.789 8.608 21.020 1.00 87.19 122 THR A C 1
ATOM 967 O O . THR A 1 122 ? 1.537 9.175 22.079 1.00 87.19 122 THR A O 1
ATOM 970 N N . ALA A 1 123 ? 1.963 9.305 19.893 1.00 89.00 123 ALA A N 1
ATOM 971 C CA . ALA A 1 123 ? 1.804 10.759 19.850 1.00 89.00 123 ALA A CA 1
ATOM 972 C C . ALA A 1 123 ? 0.346 11.207 20.076 1.00 89.00 123 ALA A C 1
ATOM 974 O O . ALA A 1 123 ? 0.121 12.253 20.682 1.00 89.00 123 ALA A O 1
ATOM 975 N N . SER A 1 124 ? -0.642 10.433 19.611 1.00 85.06 124 SER A N 1
ATOM 976 C CA . SER A 1 124 ? -2.071 10.747 19.791 1.00 85.06 124 SER A CA 1
ATOM 977 C C . SER A 1 124 ? -2.687 10.102 21.036 1.00 85.06 124 SER A C 1
ATOM 979 O O . SER A 1 124 ? -3.645 10.628 21.591 1.00 85.06 124 SER A O 1
ATOM 981 N N . GLN A 1 125 ? -2.157 8.961 21.470 1.00 84.19 125 GLN A N 1
ATOM 982 C CA . GLN A 1 125 ? -2.605 8.196 22.631 1.00 84.19 125 GLN A CA 1
ATOM 983 C C . GLN A 1 125 ? -1.379 7.904 23.513 1.00 84.19 125 GLN A C 1
ATOM 985 O O . GLN A 1 125 ? -0.847 6.801 23.487 1.00 84.19 125 GLN A O 1
ATOM 990 N N . PRO A 1 126 ? -0.871 8.883 24.281 1.00 70.88 126 PRO A N 1
ATOM 991 C CA . PRO A 1 126 ? 0.403 8.755 25.001 1.00 70.88 126 PRO A CA 1
ATOM 992 C C . PRO A 1 126 ? 0.382 7.744 26.151 1.00 70.88 126 PRO A C 1
ATOM 994 O O . PRO A 1 126 ? 1.439 7.305 26.596 1.00 70.88 126 PRO A O 1
ATOM 997 N N . GLN A 1 127 ? -0.806 7.351 26.618 1.00 69.50 127 GLN A N 1
ATOM 998 C CA . GLN A 1 127 ? -0.982 6.237 27.555 1.00 69.50 127 GLN A CA 1
ATOM 999 C C . GLN A 1 127 ? -1.160 4.884 26.841 1.00 69.50 127 GLN A C 1
ATOM 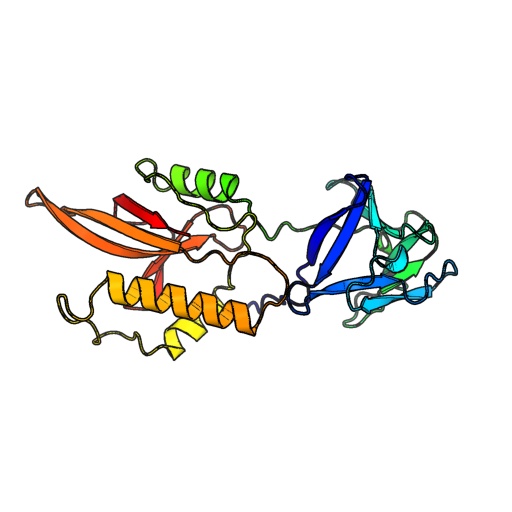1001 O O . GLN A 1 127 ? -1.467 3.893 27.497 1.00 69.50 127 GLN A O 1
ATOM 1006 N N . ALA A 1 128 ? -0.975 4.825 25.515 1.00 62.38 128 ALA A N 1
ATOM 1007 C CA . ALA A 1 128 ? -1.138 3.603 24.742 1.00 62.38 128 ALA A CA 1
ATOM 1008 C C . ALA A 1 128 ? -0.182 2.498 25.205 1.00 62.38 128 ALA A C 1
ATOM 1010 O O . ALA A 1 128 ? 0.968 2.710 25.590 1.00 62.38 128 ALA A O 1
ATOM 1011 N N . PHE A 1 129 ? -0.721 1.288 25.151 1.00 64.12 129 PHE A N 1
ATOM 1012 C CA . PHE A 1 129 ? -0.160 0.087 25.736 1.00 64.12 129 PHE A CA 1
ATOM 1013 C C . PHE A 1 129 ? 0.833 -0.565 24.780 1.00 64.12 129 PHE A C 1
ATOM 1015 O O . PHE A 1 129 ? 0.984 -0.170 23.622 1.00 64.12 129 PHE A O 1
ATOM 1022 N N . GLN A 1 130 ? 1.509 -1.597 25.281 1.00 66.81 130 GLN A N 1
ATOM 1023 C CA . GLN A 1 130 ? 2.402 -2.436 24.498 1.00 66.81 130 GLN A CA 1
ATOM 1024 C C . GLN A 1 130 ? 1.715 -2.888 23.203 1.00 66.81 130 GLN A C 1
ATOM 1026 O O . GLN A 1 130 ? 0.722 -3.608 23.221 1.00 66.81 130 GLN A O 1
ATOM 1031 N N . THR A 1 131 ? 2.250 -2.450 22.068 1.00 64.88 131 THR A N 1
ATOM 1032 C CA . THR A 1 131 ? 1.771 -2.890 20.760 1.00 64.88 131 THR A CA 1
ATOM 1033 C C . THR A 1 131 ? 2.412 -4.226 20.418 1.00 64.88 131 THR A C 1
ATOM 1035 O O . THR A 1 131 ? 3.622 -4.386 20.597 1.00 64.88 131 THR A O 1
ATOM 1038 N N . TYR A 1 132 ? 1.628 -5.151 19.871 1.00 68.50 132 TYR A N 1
ATOM 1039 C CA . TYR A 1 132 ? 2.093 -6.463 19.411 1.00 68.50 132 TYR A CA 1
ATOM 1040 C C . TYR A 1 132 ? 1.985 -6.538 17.887 1.00 68.50 132 TYR A C 1
ATOM 1042 O O . TYR A 1 132 ? 1.040 -7.122 17.361 1.00 68.50 132 TYR A O 1
ATOM 1050 N N . PRO A 1 133 ? 2.904 -5.883 17.164 1.00 67.69 133 PRO A N 1
ATOM 1051 C CA . PRO A 1 133 ? 2.830 -5.807 15.719 1.00 67.69 133 PRO A CA 1
ATOM 1052 C C . PRO A 1 133 ? 3.080 -7.176 15.096 1.00 67.69 133 PRO A C 1
ATOM 1054 O O . PRO A 1 133 ? 4.048 -7.862 15.432 1.00 67.69 133 PRO A O 1
ATOM 1057 N N . THR A 1 134 ? 2.203 -7.550 14.174 1.00 69.75 134 THR A N 1
ATOM 1058 C CA . THR A 1 134 ? 2.268 -8.837 13.470 1.00 69.75 134 THR A CA 1
ATOM 1059 C C . THR A 1 134 ? 2.891 -8.703 12.081 1.00 69.75 134 THR A C 1
ATOM 1061 O O . THR A 1 134 ? 3.582 -9.617 11.631 1.00 69.75 134 THR A O 1
ATOM 1064 N N . ASP A 1 135 ? 2.756 -7.526 11.464 1.00 83.06 135 ASP A N 1
ATOM 1065 C CA . ASP A 1 135 ? 3.322 -7.204 10.156 1.00 83.06 135 ASP A CA 1
ATOM 1066 C C . ASP A 1 135 ? 4.516 -6.243 10.252 1.00 83.06 135 ASP A C 1
ATOM 1068 O O . ASP A 1 135 ? 4.811 -5.660 11.296 1.00 83.06 135 ASP A O 1
ATOM 1072 N N . ARG A 1 136 ? 5.248 -6.091 9.141 1.00 85.81 136 ARG A N 1
ATOM 1073 C CA . ARG A 1 136 ? 6.440 -5.221 9.054 1.00 85.81 136 ARG A CA 1
ATOM 1074 C C . ARG A 1 136 ? 6.167 -3.877 8.387 1.00 85.81 136 ARG A C 1
ATOM 1076 O O . ARG A 1 136 ? 6.845 -2.895 8.691 1.00 85.81 136 ARG A O 1
ATOM 1083 N N . LEU A 1 137 ? 5.226 -3.852 7.450 1.00 92.75 137 LEU A N 1
ATOM 1084 C CA . LEU A 1 137 ? 4.920 -2.706 6.607 1.00 92.75 137 LEU A CA 1
ATOM 1085 C C . LEU A 1 137 ? 3.418 -2.659 6.369 1.00 92.75 137 LEU A C 1
ATOM 1087 O O . LEU A 1 137 ? 2.836 -3.660 5.962 1.00 92.75 137 LEU A O 1
ATOM 1091 N N . PHE A 1 138 ? 2.831 -1.489 6.570 1.00 93.25 138 PHE A N 1
ATOM 1092 C CA . PHE A 1 138 ? 1.405 -1.270 6.436 1.00 93.25 138 PHE A CA 1
ATOM 1093 C C . PHE A 1 138 ? 1.089 -0.253 5.345 1.00 93.25 138 PHE A C 1
ATOM 1095 O O . PHE A 1 138 ? 1.738 0.793 5.258 1.00 93.25 138 PHE A O 1
ATOM 1102 N N . VAL A 1 139 ? 0.048 -0.538 4.569 1.00 93.69 139 VAL A N 1
ATOM 1103 C CA . VAL A 1 139 ? -0.686 0.429 3.738 1.00 93.69 139 VAL A CA 1
ATOM 1104 C C . VAL A 1 139 ? -2.038 0.727 4.390 1.00 93.69 139 VAL A C 1
ATOM 1106 O O . VAL A 1 139 ? -2.538 -0.091 5.163 1.00 93.69 139 VAL A O 1
ATOM 1109 N N . ILE A 1 140 ? -2.650 1.870 4.088 1.00 92.31 140 ILE A N 1
ATOM 1110 C CA . ILE A 1 140 ? -4.033 2.137 4.511 1.00 92.31 140 ILE A CA 1
ATOM 1111 C C . ILE A 1 140 ? -5.027 1.557 3.504 1.00 92.31 140 ILE A C 1
ATOM 1113 O O . ILE A 1 140 ? -4.747 1.471 2.307 1.00 92.31 140 ILE A O 1
ATOM 1117 N N . VAL A 1 141 ? -6.199 1.172 4.001 1.00 90.88 141 VAL A N 1
ATOM 1118 C CA . VAL A 1 141 ? -7.357 0.881 3.152 1.00 90.88 141 VAL A CA 1
ATOM 1119 C C . VAL A 1 141 ? -8.045 2.212 2.824 1.00 90.88 141 VAL A C 1
ATOM 1121 O O . VAL A 1 141 ? -8.199 3.033 3.731 1.00 90.88 141 VAL A O 1
ATOM 1124 N N . PRO A 1 142 ? -8.458 2.469 1.569 1.00 88.19 142 PRO A N 1
ATOM 1125 C CA . PRO A 1 142 ? -8.970 3.773 1.178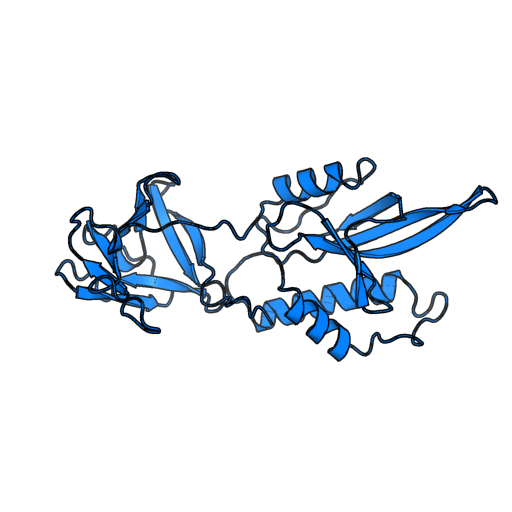 1.00 88.19 142 PRO A CA 1
ATOM 1126 C C . PRO A 1 142 ? -10.275 4.063 1.923 1.00 88.19 142 PRO A C 1
ATOM 1128 O O . PRO A 1 142 ? -11.107 3.156 2.038 1.00 88.19 142 PRO A O 1
ATOM 1131 N N . PRO A 1 143 ? -10.529 5.308 2.361 1.00 89.62 143 PRO A N 1
ATOM 1132 C CA . PRO A 1 143 ? -11.732 5.638 3.125 1.00 89.62 143 PRO A CA 1
ATOM 1133 C C . PRO A 1 143 ? -13.039 5.212 2.438 1.00 89.62 143 PRO A C 1
ATOM 1135 O O . PRO A 1 143 ? -13.950 4.713 3.091 1.00 89.62 143 PRO A O 1
ATOM 1138 N N . GLY A 1 144 ? -13.110 5.321 1.105 1.00 89.62 144 GLY A N 1
ATOM 1139 C CA . GLY A 1 144 ? -14.273 4.863 0.336 1.00 89.62 144 GLY A CA 1
ATOM 1140 C C . GLY A 1 144 ? -14.484 3.344 0.373 1.00 89.62 144 GLY A C 1
ATOM 1141 O O . GLY A 1 144 ? -15.623 2.886 0.373 1.00 89.62 144 GLY A O 1
ATOM 1142 N N . ALA A 1 145 ? -13.408 2.555 0.445 1.00 91.31 145 ALA A N 1
ATOM 1143 C CA . ALA A 1 145 ? -13.505 1.108 0.613 1.00 91.31 145 ALA A CA 1
ATOM 1144 C C . ALA A 1 145 ? -13.920 0.740 2.043 1.00 91.31 145 ALA A C 1
ATOM 1146 O O . ALA A 1 145 ? -14.742 -0.156 2.211 1.00 91.31 145 ALA A O 1
ATOM 1147 N N . VAL A 1 146 ? -13.412 1.452 3.057 1.00 93.12 146 VAL A N 1
ATOM 1148 C CA . VAL A 1 146 ? -13.832 1.267 4.458 1.00 93.12 146 VAL A CA 1
ATOM 1149 C C . VAL A 1 146 ? -15.338 1.500 4.605 1.00 93.12 146 VAL A C 1
ATOM 1151 O O . VAL A 1 146 ? -16.042 0.640 5.132 1.00 93.12 146 VAL A O 1
ATOM 1154 N N . ASP A 1 147 ? -15.845 2.611 4.065 1.00 92.69 147 ASP A N 1
ATOM 1155 C CA . ASP A 1 147 ? -17.274 2.951 4.064 1.00 92.69 147 ASP A CA 1
ATOM 1156 C C . ASP A 1 147 ? -18.124 1.905 3.318 1.00 92.69 147 ASP A C 1
ATOM 1158 O O . ASP A 1 147 ? -19.148 1.446 3.829 1.00 92.69 147 ASP A O 1
ATOM 1162 N N . ALA A 1 148 ? -17.680 1.463 2.136 1.00 92.50 148 ALA A N 1
ATOM 1163 C CA . ALA A 1 148 ? -18.372 0.426 1.373 1.00 92.50 148 ALA A CA 1
ATOM 1164 C C . ALA A 1 148 ? -18.414 -0.922 2.117 1.00 92.50 148 ALA A C 1
ATOM 1166 O O . ALA A 1 148 ? -19.455 -1.584 2.138 1.00 92.50 148 ALA A O 1
ATOM 1167 N N . VAL A 1 149 ? -17.307 -1.318 2.756 1.00 94.00 149 VAL A N 1
ATOM 1168 C CA . VAL A 1 149 ? -17.239 -2.535 3.574 1.00 94.00 149 VAL A CA 1
ATOM 1169 C C . VAL A 1 149 ? -18.192 -2.423 4.754 1.00 94.00 149 VAL A C 1
ATOM 1171 O O . VAL A 1 149 ? -19.032 -3.306 4.906 1.00 94.00 149 VAL A O 1
ATOM 1174 N N . TRP A 1 150 ? -18.141 -1.338 5.527 1.00 94.56 150 TRP A N 1
ATOM 1175 C CA . TRP A 1 150 ? -19.033 -1.125 6.668 1.00 94.56 150 TRP A CA 1
ATOM 1176 C C . TRP A 1 150 ? -20.514 -1.230 6.273 1.00 94.56 150 TRP A C 1
ATOM 1178 O O . TRP A 1 150 ? -21.257 -2.023 6.858 1.00 94.56 150 TRP A O 1
ATOM 1188 N N . LYS A 1 151 ? -20.923 -0.539 5.197 1.00 91.81 151 LYS A N 1
ATOM 1189 C CA . LYS A 1 151 ? -22.290 -0.611 4.648 1.00 91.81 151 LYS A CA 1
ATOM 1190 C C . LYS A 1 151 ? -22.697 -2.032 4.262 1.00 91.81 151 LYS A C 1
ATOM 1192 O O . LYS A 1 151 ? -23.855 -2.405 4.439 1.00 91.81 151 LYS A O 1
ATOM 1197 N N . SER A 1 152 ? -21.758 -2.832 3.755 1.00 91.75 152 SER A N 1
ATOM 1198 C CA . SER A 1 152 ? -22.013 -4.225 3.368 1.00 91.75 152 SER A CA 1
ATOM 1199 C C . SER A 1 152 ? -22.138 -5.192 4.549 1.00 91.75 152 SER A C 1
ATOM 1201 O O . SER A 1 152 ? -22.789 -6.223 4.404 1.00 91.75 152 SER A O 1
ATOM 1203 N N . GLN A 1 153 ? -21.554 -4.875 5.713 1.00 86.94 153 GLN A N 1
ATOM 1204 C CA . GLN A 1 153 ? -21.604 -5.761 6.883 1.00 86.94 153 GLN A CA 1
ATOM 1205 C C . GLN A 1 153 ? -22.979 -5.775 7.562 1.00 86.94 153 GLN A C 1
ATOM 1207 O O . GLN A 1 153 ? -23.279 -6.676 8.341 1.00 86.94 153 GLN A O 1
ATOM 1212 N N . GLY A 1 154 ? -23.828 -4.775 7.302 1.00 80.94 154 GLY A N 1
ATOM 1213 C CA . GLY A 1 154 ? -25.100 -4.641 8.010 1.00 80.94 154 GLY A CA 1
ATOM 1214 C C . GLY A 1 154 ? -24.936 -4.282 9.493 1.00 80.94 154 GLY A C 1
ATOM 1215 O O . GLY A 1 154 ? -25.877 -4.473 10.264 1.00 80.94 154 GLY A O 1
ATOM 1216 N N . LEU A 1 155 ? -23.780 -3.717 9.872 1.00 76.62 155 LEU A N 1
ATOM 1217 C CA . LEU A 1 155 ? -23.462 -3.168 11.201 1.00 76.62 155 LEU A CA 1
ATOM 1218 C C . LEU A 1 155 ? -24.158 -1.819 11.474 1.00 76.62 155 LEU A C 1
ATOM 1220 O O . LEU A 1 155 ? -23.704 -1.027 12.287 1.00 76.62 155 LEU A O 1
ATOM 1224 N N . ALA A 1 156 ? -25.253 -1.533 10.771 1.00 69.81 156 ALA A N 1
ATOM 1225 C CA . ALA A 1 156 ? -25.964 -0.268 10.873 1.00 69.81 156 ALA A CA 1
ATOM 1226 C C . ALA A 1 156 ? -26.578 -0.055 12.278 1.00 69.81 156 ALA A C 1
ATOM 1228 O O . ALA A 1 156 ? -26.812 -1.030 13.008 1.00 69.81 156 ALA A O 1
ATOM 1229 N N . PRO A 1 157 ? -26.926 1.198 12.634 1.00 68.50 157 PRO A N 1
ATOM 1230 C CA . PRO A 1 157 ? -27.513 1.526 13.930 1.00 68.50 157 PRO A CA 1
ATOM 1231 C C . PRO A 1 157 ? -28.725 0.648 14.285 1.00 68.50 157 PRO A C 1
ATOM 1233 O O . PRO A 1 157 ? -29.583 0.367 13.445 1.00 68.50 157 PRO A O 1
ATOM 1236 N N . GLY A 1 158 ? -28.806 0.219 15.550 1.00 72.44 158 GLY A N 1
ATOM 1237 C CA . GLY A 1 158 ? -29.902 -0.611 16.078 1.00 72.44 158 GLY A CA 1
ATOM 1238 C C . GLY A 1 158 ? -29.616 -2.116 16.163 1.00 72.44 158 GLY A C 1
ATOM 1239 O O . GLY A 1 158 ? -30.511 -2.890 16.505 1.00 72.44 158 GLY A O 1
ATOM 1240 N N . LYS A 1 159 ? -28.384 -2.550 15.864 1.00 80.00 159 LYS A N 1
ATOM 1241 C CA . LYS A 1 159 ? -27.928 -3.936 16.085 1.00 80.00 159 LYS A CA 1
ATOM 1242 C C . LYS A 1 159 ? -27.334 -4.183 17.469 1.00 80.00 159 LYS A C 1
ATOM 1244 O O . LYS A 1 159 ? -27.269 -5.340 17.873 1.00 80.00 159 LYS A O 1
ATOM 1249 N N . TRP A 1 160 ? -26.959 -3.120 18.175 1.00 89.50 160 TRP A N 1
ATOM 1250 C CA . TRP A 1 160 ? -26.357 -3.198 19.500 1.00 89.50 160 TRP A CA 1
ATOM 1251 C C . TRP A 1 160 ? -27.254 -3.931 20.499 1.00 89.50 160 TRP A C 1
ATOM 1253 O O . TRP A 1 160 ? -28.462 -3.681 20.584 1.00 89.50 160 TRP A O 1
ATOM 1263 N N . ARG A 1 161 ? -26.645 -4.837 21.259 1.00 88.12 161 ARG A N 1
ATOM 1264 C CA . ARG A 1 161 ? -27.251 -5.555 22.376 1.00 88.12 161 ARG A CA 1
ATOM 1265 C C . ARG A 1 161 ? -26.198 -5.701 23.460 1.00 88.12 161 ARG A C 1
ATOM 1267 O O . ARG A 1 161 ? -25.166 -6.304 23.199 1.00 88.12 161 ARG A O 1
ATOM 1274 N N . ALA A 1 162 ? -26.500 -5.213 24.660 1.00 89.06 162 ALA A N 1
ATOM 1275 C CA . ALA A 1 162 ? -25.614 -5.338 25.816 1.00 89.06 162 ALA A CA 1
ATOM 1276 C C . ALA A 1 162 ? -25.024 -6.754 25.920 1.00 89.06 162 ALA A C 1
ATOM 1278 O O . ALA A 1 162 ? -25.787 -7.727 25.864 1.00 89.06 162 ALA A O 1
ATOM 1279 N N . GLU A 1 163 ? -23.696 -6.837 26.043 1.00 87.31 163 GLU A N 1
ATOM 1280 C CA . GLU A 1 163 ? -22.868 -8.048 26.178 1.00 87.31 163 GLU A CA 1
ATOM 1281 C C . GLU A 1 163 ? -22.882 -9.016 24.983 1.00 87.31 163 GLU A C 1
ATOM 1283 O O . GLU A 1 163 ? -21.862 -9.588 24.631 1.00 87.31 163 GLU A O 1
ATOM 1288 N N . SER A 1 164 ? -24.043 -9.271 24.381 1.00 90.25 164 SER A N 1
ATOM 1289 C CA . SER A 1 164 ? -24.198 -10.267 23.311 1.00 90.25 164 SER A CA 1
ATOM 1290 C C . SER A 1 164 ? -23.823 -9.761 21.917 1.00 90.25 164 SER A C 1
ATOM 1292 O O . SER A 1 164 ? -23.643 -10.579 21.013 1.00 90.25 164 SER A O 1
ATOM 1294 N N . PHE A 1 165 ? -23.840 -8.439 21.726 1.00 91.06 165 PHE A N 1
ATOM 1295 C CA . PHE A 1 165 ? -23.394 -7.760 20.515 1.00 91.06 165 PHE A CA 1
ATOM 1296 C C . PHE A 1 165 ? -23.143 -6.272 20.797 1.00 91.06 165 PHE A C 1
ATOM 1298 O O . PHE A 1 165 ? -23.969 -5.415 20.452 1.00 91.06 165 PHE A O 1
ATOM 1305 N N . ASP A 1 166 ? -22.045 -5.962 21.475 1.00 92.19 166 ASP A N 1
ATOM 1306 C CA . ASP A 1 166 ? -21.678 -4.606 21.889 1.00 92.19 166 ASP A CA 1
ATOM 1307 C C . ASP A 1 166 ? -20.338 -4.153 21.282 1.00 92.19 166 ASP A C 1
ATOM 1309 O O . ASP A 1 166 ? -19.942 -4.607 20.208 1.00 92.19 166 ASP A O 1
ATOM 1313 N N . CYS A 1 167 ? -19.705 -3.129 21.860 1.00 93.06 167 CYS A N 1
ATOM 1314 C CA . CYS A 1 167 ? -18.693 -2.332 21.166 1.00 93.06 167 CYS A CA 1
ATOM 1315 C C . CYS A 1 167 ? -17.508 -3.153 20.627 1.00 93.06 167 CYS A C 1
ATOM 1317 O O . CYS A 1 167 ? -17.020 -2.871 19.527 1.00 93.06 167 CYS A O 1
ATOM 1319 N N . ASP A 1 168 ? -17.050 -4.181 21.339 1.00 93.94 168 ASP A N 1
ATOM 1320 C CA . ASP A 1 168 ? -15.941 -5.020 20.894 1.00 93.94 168 ASP A CA 1
ATOM 1321 C C . ASP A 1 168 ? -16.344 -5.963 19.763 1.00 93.94 168 ASP A C 1
ATOM 1323 O O . ASP A 1 168 ? -15.570 -6.107 18.812 1.00 93.94 168 ASP A O 1
ATOM 1327 N N . ASP A 1 169 ? -17.564 -6.503 19.768 1.00 94.69 169 ASP A N 1
ATOM 1328 C CA . ASP A 1 169 ? -18.066 -7.330 18.668 1.00 94.69 169 ASP A CA 1
ATOM 1329 C C . ASP A 1 169 ? -18.115 -6.555 17.346 1.00 94.69 169 ASP A C 1
ATOM 1331 O O . ASP A 1 169 ? -17.619 -7.034 16.318 1.00 94.69 169 ASP A O 1
ATOM 1335 N N . PHE A 1 170 ? -18.656 -5.330 17.362 1.00 96.00 170 PHE A N 1
ATOM 1336 C CA . PHE A 1 170 ? -18.650 -4.449 16.187 1.00 96.00 170 PHE A CA 1
ATOM 1337 C C . PHE A 1 170 ? -17.218 -4.179 15.708 1.00 96.00 170 PHE A C 1
ATOM 1339 O O . PHE A 1 170 ? -16.926 -4.257 14.511 1.00 96.00 170 PHE A O 1
ATOM 1346 N N . THR A 1 171 ? -16.313 -3.906 16.647 1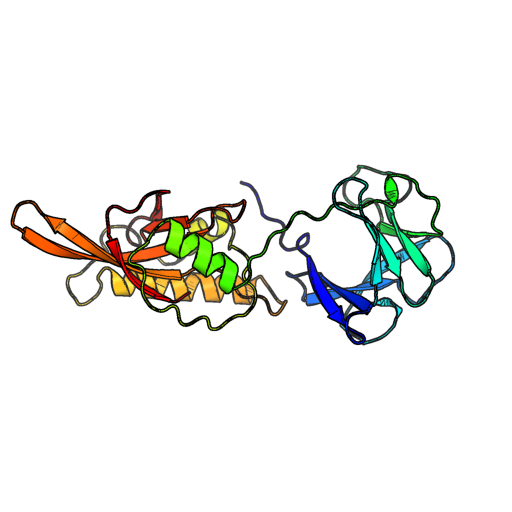.00 95.75 171 THR A N 1
ATOM 1347 C CA . THR A 1 171 ? -14.915 -3.558 16.371 1.00 95.75 171 THR A CA 1
ATOM 1348 C C . THR A 1 171 ? -14.134 -4.719 15.750 1.00 95.75 171 THR A C 1
ATOM 1350 O O . THR A 1 171 ? -13.381 -4.527 14.784 1.00 95.75 171 THR A O 1
ATOM 1353 N N . PHE A 1 172 ? -14.323 -5.942 16.250 1.00 95.62 172 PHE A N 1
ATOM 1354 C CA . PHE A 1 172 ? -13.681 -7.136 15.701 1.00 95.62 172 PHE A CA 1
ATOM 1355 C C . PHE A 1 172 ? -14.295 -7.574 14.370 1.00 95.62 172 PHE A C 1
ATOM 1357 O O . PHE A 1 172 ? -13.540 -7.921 13.455 1.00 95.62 172 PHE A O 1
ATOM 1364 N N . GLN A 1 173 ? -15.624 -7.509 14.213 1.00 95.31 173 GLN A N 1
ATOM 1365 C CA . GLN A 1 173 ? -16.262 -7.791 12.923 1.00 95.31 173 GLN A CA 1
ATOM 1366 C C . GLN A 1 173 ? -15.761 -6.842 11.839 1.00 95.31 173 GLN A C 1
ATOM 1368 O O . GLN A 1 173 ? -15.400 -7.291 10.750 1.00 95.31 173 GLN A O 1
ATOM 1373 N N . MET A 1 174 ? -15.656 -5.550 12.149 1.00 96.44 174 MET A N 1
ATOM 1374 C CA . MET A 1 174 ? -15.167 -4.570 11.191 1.00 96.44 174 MET A CA 1
ATOM 1375 C C . MET A 1 174 ? -13.693 -4.809 10.821 1.00 96.44 174 MET A C 1
ATOM 1377 O O . MET A 1 174 ? -13.364 -4.795 9.633 1.00 96.44 174 MET A O 1
ATOM 1381 N N . LYS A 1 175 ? -12.803 -5.121 11.783 1.00 95.50 175 LYS A N 1
ATOM 1382 C CA . LYS A 1 175 ? -11.410 -5.504 11.460 1.00 95.50 175 LYS A CA 1
ATOM 1383 C C . LYS A 1 175 ? -11.365 -6.726 10.543 1.00 95.50 175 LYS A C 1
ATOM 1385 O O . LYS A 1 175 ? -10.675 -6.691 9.525 1.00 95.50 175 LYS A O 1
ATOM 1390 N N . GLY A 1 176 ? -12.122 -7.777 10.858 1.00 95.31 176 GLY A N 1
ATOM 1391 C CA . GLY A 1 176 ? -12.194 -8.984 10.032 1.00 95.31 176 GLY A CA 1
ATOM 1392 C C . GLY A 1 176 ? -12.690 -8.704 8.610 1.00 95.31 176 GLY A C 1
ATOM 1393 O O . GLY A 1 176 ? -12.090 -9.175 7.641 1.00 95.31 176 GLY A O 1
ATOM 1394 N N . ALA A 1 177 ? -13.735 -7.887 8.472 1.00 96.38 177 ALA A N 1
ATOM 1395 C CA . ALA A 1 177 ? -14.305 -7.503 7.185 1.00 96.38 177 ALA A CA 1
ATOM 1396 C C . ALA A 1 177 ? -13.318 -6.709 6.317 1.00 96.38 177 ALA A C 1
ATOM 1398 O O . ALA A 1 177 ? -13.162 -7.002 5.129 1.00 96.38 177 ALA A O 1
ATOM 1399 N N . ILE A 1 178 ? -12.600 -5.750 6.908 1.00 95.38 178 ILE A N 1
ATOM 1400 C CA . ILE A 1 178 ? -11.564 -4.983 6.207 1.00 95.38 178 ILE A CA 1
ATOM 1401 C C . ILE A 1 178 ? -10.399 -5.880 5.787 1.00 95.38 178 ILE A C 1
ATOM 1403 O O . ILE A 1 178 ? -9.955 -5.804 4.640 1.00 95.38 178 ILE A O 1
ATOM 1407 N N . CYS A 1 179 ? -9.938 -6.773 6.665 1.00 92.38 179 CYS A N 1
ATOM 1408 C CA . CYS A 1 179 ? -8.898 -7.741 6.320 1.00 92.38 179 CYS A CA 1
ATOM 1409 C C . CYS A 1 179 ? -9.333 -8.651 5.162 1.00 92.38 179 CYS A C 1
ATOM 141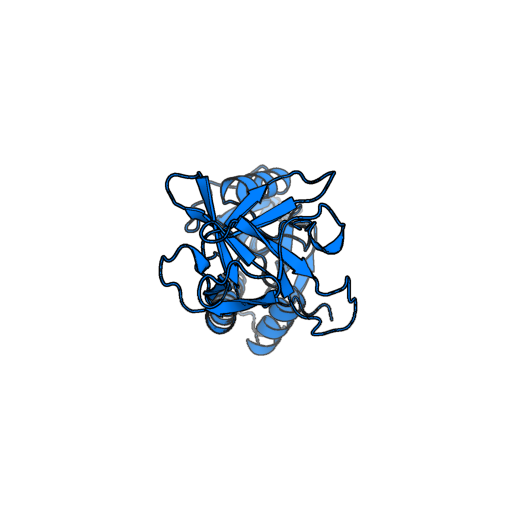1 O O . CYS A 1 1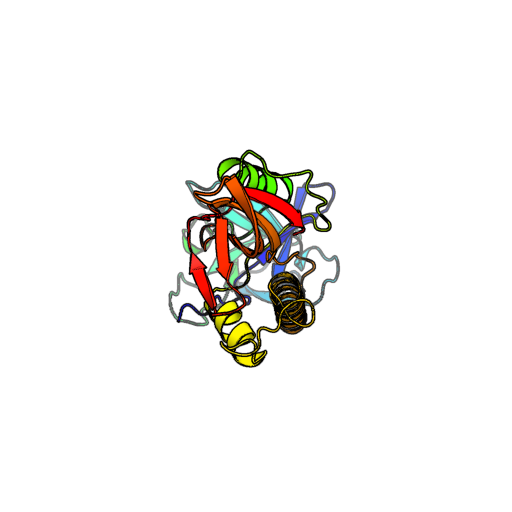79 ? -8.542 -8.912 4.254 1.00 92.38 179 CYS A O 1
ATOM 1413 N N . ARG A 1 180 ? -10.597 -9.096 5.147 1.00 94.44 180 ARG A N 1
ATOM 1414 C CA . ARG A 1 180 ? -11.139 -9.898 4.045 1.00 94.44 180 ARG A CA 1
ATOM 1415 C C . ARG A 1 180 ? -11.182 -9.112 2.739 1.00 94.44 180 ARG A C 1
ATOM 1417 O O . ARG A 1 180 ? -10.741 -9.623 1.712 1.00 94.44 180 ARG A O 1
ATOM 1424 N N . TRP A 1 181 ? -11.672 -7.875 2.784 1.00 94.31 181 TRP A N 1
ATOM 1425 C CA . TRP A 1 181 ? -11.678 -6.990 1.624 1.00 94.31 181 TRP A CA 1
ATOM 1426 C C . TRP A 1 181 ? -10.266 -6.809 1.062 1.00 94.31 181 TRP A C 1
ATOM 1428 O O . TRP A 1 181 ? -10.057 -6.949 -0.143 1.00 94.31 181 TRP A O 1
ATOM 1438 N N . ALA A 1 182 ? -9.284 -6.556 1.926 1.00 92.25 182 ALA A N 1
ATOM 1439 C CA . ALA A 1 182 ? -7.912 -6.338 1.501 1.00 92.25 182 ALA A CA 1
ATOM 1440 C C . ALA A 1 182 ? -7.299 -7.602 0.879 1.00 92.25 182 ALA A C 1
ATOM 1442 O O . ALA A 1 182 ? -6.721 -7.513 -0.198 1.00 92.25 182 ALA A O 1
ATOM 1443 N N . TYR A 1 183 ? -7.532 -8.783 1.463 1.00 91.81 183 TYR A N 1
ATOM 1444 C CA . TYR A 1 183 ? -7.126 -10.072 0.884 1.00 91.81 183 TYR A CA 1
ATOM 1445 C C . TYR A 1 183 ? -7.678 -10.298 -0.533 1.00 91.81 183 TYR A C 1
ATOM 1447 O O . TYR A 1 183 ? -6.991 -10.834 -1.406 1.00 91.81 183 TYR A O 1
ATOM 1455 N N . ASP A 1 184 ? -8.926 -9.898 -0.778 1.00 92.75 184 ASP A N 1
ATOM 1456 C CA . ASP A 1 184 ? -9.575 -10.082 -2.076 1.00 92.75 184 ASP A CA 1
ATOM 1457 C C . ASP A 1 184 ? -9.075 -9.089 -3.140 1.00 92.75 184 ASP A C 1
ATOM 1459 O O . ASP A 1 184 ? -9.096 -9.408 -4.333 1.00 92.75 184 ASP A O 1
ATOM 1463 N N . ASN A 1 185 ? -8.584 -7.918 -2.724 1.00 91.62 185 ASN A N 1
ATOM 1464 C CA . ASN A 1 185 ? -8.220 -6.816 -3.619 1.00 91.62 185 ASN A CA 1
ATOM 1465 C C . ASN A 1 185 ? -6.710 -6.587 -3.769 1.00 91.62 185 ASN A C 1
ATOM 1467 O O . ASN A 1 185 ? -6.285 -5.999 -4.764 1.00 91.62 185 ASN A O 1
ATOM 1471 N N . LEU A 1 186 ? -5.903 -7.039 -2.812 1.00 91.69 186 LEU A N 1
ATOM 1472 C CA . LEU A 1 186 ? -4.463 -6.818 -2.740 1.00 91.69 186 LEU A CA 1
ATOM 1473 C C . LEU A 1 186 ? -3.753 -8.166 -2.691 1.00 91.69 186 LEU A C 1
ATOM 1475 O O . LEU A 1 186 ? -4.160 -9.083 -1.982 1.00 91.69 186 LEU A O 1
ATOM 1479 N N . ARG A 1 187 ? -2.707 -8.306 -3.505 1.00 94.00 187 ARG A N 1
ATOM 1480 C CA . ARG A 1 187 ? -2.022 -9.590 -3.710 1.00 94.00 187 ARG A CA 1
ATOM 1481 C C . ARG A 1 187 ? -0.568 -9.570 -3.253 1.00 94.00 187 ARG A C 1
ATOM 1483 O O . ARG A 1 187 ? -0.001 -10.638 -3.048 1.00 94.00 187 ARG A O 1
ATOM 1490 N N . ALA A 1 188 ? 0.043 -8.392 -3.120 1.00 92.12 188 ALA A N 1
ATOM 1491 C CA . ALA A 1 188 ? 1.392 -8.272 -2.575 1.00 92.12 188 ALA A CA 1
ATOM 1492 C C . ALA A 1 188 ? 1.416 -8.508 -1.053 1.00 92.12 188 ALA A C 1
ATOM 1494 O O . ALA A 1 188 ? 0.423 -8.223 -0.383 1.00 92.12 188 ALA A O 1
ATOM 1495 N N . PRO A 1 189 ? 2.544 -8.981 -0.491 1.00 89.56 189 PRO A N 1
ATOM 1496 C CA . PRO A 1 189 ? 2.672 -9.304 0.931 1.00 89.56 189 PRO A CA 1
ATOM 1497 C C . PRO A 1 189 ? 2.887 -8.042 1.787 1.00 89.56 189 PRO A C 1
ATOM 1499 O O . PRO A 1 189 ? 3.951 -7.839 2.370 1.00 89.56 189 PRO A O 1
ATOM 1502 N N . VAL A 1 190 ? 1.879 -7.170 1.842 1.00 89.69 190 VAL A N 1
ATOM 1503 C CA . VAL A 1 190 ? 1.868 -5.949 2.662 1.00 89.69 190 VAL A CA 1
ATOM 1504 C C . VAL A 1 190 ? 0.735 -6.013 3.684 1.00 89.69 190 VAL A C 1
ATOM 1506 O O . VAL A 1 190 ? -0.356 -6.472 3.364 1.00 89.69 190 VAL A O 1
ATOM 1509 N N . GLY A 1 191 ? 0.987 -5.542 4.906 1.00 90.94 191 GLY A N 1
ATOM 1510 C CA . GLY A 1 191 ? -0.039 -5.420 5.939 1.00 90.94 191 GLY A CA 1
ATOM 1511 C C . GLY A 1 191 ? -1.029 -4.302 5.612 1.00 90.94 191 GLY A C 1
ATOM 1512 O O . GLY A 1 191 ? -0.707 -3.346 4.896 1.00 90.94 191 GLY A O 1
ATOM 1513 N N . HIS A 1 192 ? -2.235 -4.392 6.163 1.00 90.00 192 HIS A N 1
ATOM 1514 C CA . HIS A 1 192 ? -3.297 -3.407 5.950 1.00 90.00 192 HIS A CA 1
ATOM 1515 C C . HIS A 1 192 ? -3.706 -2.805 7.284 1.00 90.00 192 HIS A C 1
ATOM 1517 O O . HIS A 1 192 ? -4.196 -3.505 8.170 1.00 90.00 192 HIS A O 1
ATOM 1523 N N . LEU A 1 193 ? -3.485 -1.503 7.434 1.00 93.06 193 LEU A N 1
ATOM 1524 C CA . LEU A 1 193 ? -3.680 -0.837 8.707 1.00 93.06 193 LEU A CA 1
ATOM 1525 C C . LEU A 1 193 ? -5.161 -0.593 8.971 1.00 93.06 193 LEU A C 1
ATOM 1527 O O . LEU A 1 193 ? -5.757 0.360 8.465 1.00 93.06 193 LEU A O 1
ATOM 1531 N N . PHE A 1 194 ? -5.731 -1.454 9.802 1.00 94.94 194 PHE A N 1
ATOM 1532 C CA . PHE A 1 194 ? -7.042 -1.261 10.396 1.00 94.94 194 PHE A CA 1
ATOM 1533 C C . PHE A 1 194 ? -7.033 -1.907 11.781 1.00 94.94 194 PHE A C 1
ATOM 1535 O O . PHE A 1 194 ? -7.116 -3.131 11.939 1.00 94.94 194 PHE A O 1
ATOM 1542 N N . GLY A 1 195 ? -6.778 -1.074 12.780 1.00 93.75 195 GLY A N 1
ATOM 1543 C CA . GLY A 1 195 ? -6.567 -1.480 14.155 1.00 93.75 195 GLY A CA 1
ATOM 1544 C C . GLY A 1 195 ? -7.863 -1.608 14.944 1.00 93.75 195 GLY A C 1
ATOM 1545 O O . GLY A 1 195 ? -8.925 -1.118 14.558 1.00 93.75 195 GLY A O 1
ATOM 1546 N N . VAL A 1 196 ? -7.738 -2.283 16.077 1.00 93.94 196 VAL A N 1
ATOM 1547 C CA . VAL A 1 196 ? -8.717 -2.366 17.161 1.00 93.94 196 VAL A CA 1
ATOM 1548 C C . VAL A 1 196 ? -8.146 -1.575 18.330 1.00 93.94 196 VAL A C 1
ATOM 1550 O O . VAL A 1 196 ? -6.940 -1.638 18.595 1.00 93.94 196 VAL A O 1
ATOM 1553 N N . MET A 1 197 ? -8.996 -0.833 19.024 1.00 92.25 197 MET A N 1
ATOM 1554 C CA . MET A 1 197 ? -8.634 -0.080 20.213 1.00 92.25 197 MET A CA 1
ATOM 1555 C C . MET A 1 197 ? -9.750 -0.181 21.242 1.00 92.25 197 MET A C 1
ATOM 1557 O O . MET A 1 197 ? -10.925 -0.129 20.901 1.00 92.25 197 MET A O 1
ATOM 1561 N N . PHE A 1 198 ? -9.357 -0.321 22.498 1.00 92.75 198 PHE A N 1
ATOM 1562 C CA . PHE A 1 198 ? -10.229 -0.239 23.654 1.00 92.75 198 PHE A CA 1
ATOM 1563 C C . PHE A 1 198 ? -9.779 0.969 24.456 1.00 92.75 198 PHE A C 1
ATOM 1565 O O . PHE A 1 198 ? -8.580 1.165 24.672 1.00 92.75 198 PHE A O 1
ATOM 1572 N N . GLY A 1 199 ? -10.725 1.794 24.874 1.00 92.25 199 GLY A N 1
ATOM 1573 C CA . GLY A 1 199 ? -10.466 3.015 25.616 1.00 92.25 199 GLY A CA 1
ATOM 1574 C C . GLY A 1 199 ? -11.507 3.251 26.697 1.00 92.25 199 GLY A C 1
ATOM 1575 O O . GLY A 1 199 ? -12.522 2.561 26.763 1.00 92.25 199 GLY A O 1
ATOM 1576 N N . PHE A 1 200 ? -11.242 4.224 27.559 1.00 92.75 200 PHE A N 1
ATOM 1577 C CA . PHE A 1 200 ? -12.213 4.691 28.538 1.00 92.75 200 PHE A CA 1
ATOM 1578 C C . PHE A 1 200 ? -12.222 6.215 28.631 1.00 92.75 200 PHE A C 1
ATOM 1580 O O . PHE A 1 200 ? -11.226 6.871 28.327 1.00 92.75 200 PHE A O 1
ATOM 1587 N N . TYR A 1 201 ? -13.325 6.773 29.110 1.00 92.38 201 TYR A N 1
ATOM 1588 C CA . TYR A 1 201 ? -13.332 8.094 29.734 1.00 92.38 201 TYR A CA 1
ATOM 1589 C C . TYR A 1 201 ? -13.895 7.982 31.151 1.00 92.38 201 TYR A C 1
ATOM 1591 O O . TYR A 1 201 ? -14.518 6.980 31.511 1.00 92.38 201 TYR A O 1
ATOM 1599 N N . ILE A 1 202 ? -13.636 8.997 31.971 1.00 91.75 202 ILE A N 1
ATOM 1600 C CA . ILE A 1 202 ? -14.184 9.096 33.324 1.00 91.75 202 ILE A CA 1
ATOM 1601 C C . ILE A 1 202 ? -15.346 10.084 33.268 1.00 91.75 202 ILE A C 1
ATOM 1603 O O . ILE A 1 202 ? -15.154 11.231 32.869 1.00 91.75 202 ILE A O 1
ATOM 1607 N N . ASN A 1 203 ? -16.549 9.634 33.619 1.00 92.31 203 ASN A N 1
ATOM 1608 C CA . ASN A 1 203 ? -17.728 10.500 33.632 1.00 92.31 203 ASN A CA 1
ATOM 1609 C C . ASN A 1 203 ? -17.768 11.400 34.887 1.00 92.31 203 ASN A C 1
ATOM 1611 O O . ASN A 1 203 ? -16.974 11.241 35.815 1.00 92.31 203 ASN A O 1
ATOM 1615 N N . ASP A 1 204 ? -18.751 12.300 34.965 1.00 93.81 204 ASP A N 1
ATOM 1616 C CA . ASP A 1 204 ? -18.919 13.229 36.100 1.00 93.81 204 ASP A CA 1
ATOM 1617 C C . ASP A 1 204 ? -19.157 12.537 37.458 1.00 93.81 204 ASP A C 1
ATOM 1619 O O . ASP A 1 204 ? -19.053 13.165 38.512 1.00 93.81 204 ASP A O 1
ATOM 1623 N N . LYS A 1 205 ? -19.479 11.238 37.453 1.00 94.94 205 LYS A N 1
ATOM 1624 C CA . LYS A 1 205 ? -19.659 10.404 38.651 1.00 94.94 205 LYS A CA 1
ATOM 1625 C C . LYS A 1 205 ? -18.398 9.622 39.030 1.00 94.94 205 LYS A C 1
ATOM 1627 O O . LYS A 1 205 ? -18.451 8.807 39.948 1.00 94.94 205 LYS A O 1
ATOM 1632 N N . ASN A 1 206 ? -17.273 9.881 38.363 1.00 92.75 206 ASN A N 1
ATOM 1633 C CA . ASN A 1 206 ? -16.009 9.171 38.539 1.00 92.75 206 ASN A CA 1
ATOM 1634 C C . ASN A 1 206 ? -16.092 7.670 38.184 1.00 92.75 206 ASN A C 1
ATOM 1636 O O . ASN A 1 206 ? -15.396 6.839 38.769 1.00 92.75 206 ASN A O 1
ATOM 1640 N N . GLU A 1 207 ? -16.954 7.318 37.229 1.00 93.69 207 GLU A N 1
ATOM 1641 C CA . GLU A 1 207 ? -17.093 5.961 36.698 1.00 93.69 207 GLU A CA 1
ATOM 1642 C C . GLU A 1 207 ? -16.313 5.840 35.386 1.00 93.69 207 GLU A C 1
ATOM 1644 O O . GLU A 1 207 ? -16.338 6.745 34.547 1.00 93.69 207 GLU A O 1
ATOM 1649 N N . HIS A 1 208 ? -15.639 4.705 35.197 1.00 91.19 208 HIS A N 1
ATOM 1650 C CA . HIS A 1 208 ? -14.997 4.378 33.929 1.00 91.19 208 HIS A CA 1
ATOM 1651 C C . HIS A 1 208 ? -16.055 3.903 32.936 1.00 91.19 208 HIS A C 1
ATOM 1653 O O . HIS A 1 208 ? -16.674 2.859 33.138 1.00 91.19 208 HIS A O 1
ATOM 1659 N N . ILE A 1 209 ? -16.223 4.645 31.848 1.00 93.50 209 ILE A N 1
ATOM 1660 C CA . ILE A 1 209 ? -17.036 4.227 30.710 1.00 93.50 209 ILE A CA 1
ATOM 1661 C C . ILE A 1 209 ? -16.088 3.684 29.655 1.00 93.50 209 ILE A C 1
ATOM 1663 O O . ILE A 1 209 ? -15.257 4.425 29.131 1.00 93.50 209 ILE A O 1
ATOM 1667 N N . VAL A 1 210 ? -16.175 2.381 29.401 1.00 93.44 210 VAL A N 1
ATOM 1668 C CA . VAL A 1 210 ? -15.317 1.676 28.445 1.00 93.44 210 VAL A CA 1
ATOM 1669 C C . VAL A 1 210 ? -15.971 1.612 27.075 1.00 93.44 210 VAL A C 1
ATOM 1671 O O . VAL A 1 210 ? -17.192 1.540 26.968 1.00 93.44 210 VAL A O 1
ATOM 1674 N N . HIS A 1 211 ? -15.145 1.621 26.036 1.00 95.31 211 HIS A N 1
ATOM 1675 C CA . HIS A 1 211 ? -15.593 1.531 24.654 1.00 95.31 211 HIS A CA 1
ATOM 1676 C C . HIS A 1 211 ? -14.527 0.874 23.784 1.00 95.31 211 HIS A C 1
ATOM 1678 O O . HIS A 1 211 ? -13.330 1.043 24.035 1.00 95.31 211 HIS A O 1
ATOM 1684 N N . ALA A 1 212 ? -14.954 0.162 22.749 1.00 95.25 212 ALA A N 1
ATOM 1685 C CA . ALA A 1 212 ? -14.084 -0.392 21.720 1.00 95.25 212 ALA A CA 1
ATOM 1686 C C . ALA A 1 212 ? -14.435 0.209 20.357 1.00 95.25 212 ALA A C 1
ATOM 1688 O O . ALA A 1 212 ? -15.602 0.451 20.055 1.00 95.25 212 ALA A O 1
ATOM 1689 N N . TYR A 1 213 ? -13.408 0.494 19.564 1.00 95.19 213 TYR A N 1
ATOM 1690 C CA . TYR A 1 213 ? -13.527 1.160 18.272 1.00 95.19 213 TYR A CA 1
ATOM 1691 C C . TYR A 1 213 ? -12.343 0.814 17.369 1.00 95.19 213 TYR A C 1
ATOM 1693 O O . TYR A 1 213 ? -11.307 0.298 17.807 1.00 95.19 213 TYR A O 1
ATOM 1701 N N . ASN A 1 214 ? -12.484 1.092 16.075 1.00 96.25 214 ASN A N 1
ATOM 1702 C CA . ASN A 1 214 ? -11.410 0.883 15.117 1.00 96.25 214 ASN A CA 1
ATOM 1703 C C . ASN A 1 214 ? -10.613 2.162 14.885 1.00 96.25 214 ASN A C 1
ATOM 1705 O O . ASN A 1 214 ? -11.030 3.276 15.207 1.00 96.25 214 ASN A O 1
ATOM 1709 N N . TRP A 1 215 ? -9.442 1.998 14.285 1.00 95.12 215 TRP A N 1
ATOM 1710 C CA . TRP A 1 215 ? -8.627 3.123 13.860 1.00 95.12 215 TRP A CA 1
ATOM 1711 C C . TRP A 1 215 ? -7.751 2.757 12.665 1.00 95.12 215 TRP A C 1
ATOM 1713 O O . TRP A 1 215 ? -7.452 1.594 12.396 1.00 95.12 215 TRP A O 1
ATOM 1723 N N . THR A 1 216 ? -7.322 3.775 11.940 1.00 95.50 216 THR A N 1
ATOM 1724 C CA . THR A 1 216 ? -6.333 3.697 10.866 1.00 95.50 216 THR A CA 1
ATOM 1725 C C . THR A 1 216 ? -5.524 4.998 10.854 1.00 95.50 216 THR A C 1
ATOM 1727 O O . THR A 1 216 ? -5.553 5.755 11.827 1.00 95.50 216 THR A O 1
ATOM 1730 N N . LEU A 1 217 ? -4.783 5.271 9.785 1.00 94.75 217 LEU A N 1
ATOM 1731 C CA . LEU A 1 217 ? -4.156 6.571 9.564 1.00 94.75 217 LEU A CA 1
ATOM 1732 C C . LEU A 1 217 ? -4.903 7.358 8.487 1.00 94.75 217 LEU A C 1
ATOM 1734 O O . LEU A 1 217 ? -5.553 6.785 7.614 1.00 94.75 217 LEU A O 1
ATOM 1738 N N . ASN A 1 218 ? -4.767 8.680 8.533 1.00 92.81 218 ASN A N 1
ATOM 1739 C CA . ASN A 1 218 ? -5.208 9.560 7.454 1.00 92.81 218 ASN A CA 1
ATOM 1740 C C . ASN A 1 218 ? -4.477 9.254 6.127 1.00 92.81 218 ASN A C 1
ATOM 1742 O O . ASN A 1 218 ? -3.499 8.506 6.087 1.00 92.81 218 ASN A O 1
ATOM 1746 N N . GLN A 1 219 ? -4.934 9.865 5.030 1.00 88.44 219 GLN A N 1
ATOM 1747 C CA . GLN A 1 219 ? -4.431 9.582 3.678 1.00 88.44 219 GLN A CA 1
ATOM 1748 C C . GLN A 1 219 ? -2.917 9.822 3.507 1.00 88.44 219 GLN A C 1
ATOM 1750 O O . GLN A 1 219 ? -2.249 9.077 2.787 1.00 88.44 219 GLN A O 1
ATOM 1755 N N . ASP A 1 220 ? -2.373 10.811 4.220 1.00 90.12 220 ASP A N 1
ATOM 1756 C CA . ASP A 1 220 ? -0.940 11.140 4.222 1.00 90.12 220 ASP A CA 1
ATOM 1757 C C . ASP A 1 220 ? -0.124 10.254 5.185 1.00 90.12 220 ASP A C 1
ATOM 1759 O O . ASP A 1 220 ? 1.109 10.311 5.231 1.00 90.12 220 ASP A O 1
ATOM 1763 N N . MET A 1 221 ? -0.808 9.408 5.961 1.00 93.38 221 MET A N 1
ATOM 1764 C CA . MET A 1 221 ? -0.260 8.507 6.972 1.00 93.38 221 MET A CA 1
ATOM 1765 C C . MET A 1 221 ? 0.577 9.230 8.043 1.00 93.38 221 MET A C 1
ATOM 1767 O O . MET A 1 221 ? 1.681 8.798 8.392 1.00 93.38 221 MET A O 1
ATOM 1771 N N . THR A 1 222 ? 0.085 10.366 8.532 1.00 93.56 222 THR A N 1
ATOM 1772 C CA . THR A 1 222 ? 0.747 11.234 9.523 1.00 93.56 222 THR A CA 1
ATOM 1773 C C . THR A 1 222 ? -0.000 11.329 10.849 1.00 93.56 222 THR A C 1
ATOM 1775 O O . THR A 1 222 ? 0.609 11.693 11.851 1.00 93.56 222 THR A O 1
ATOM 1778 N N . ALA A 1 223 ? -1.289 10.987 10.878 1.00 93.94 223 ALA A N 1
ATOM 1779 C CA . ALA A 1 223 ? -2.118 11.074 12.077 1.00 93.94 223 ALA A CA 1
ATOM 1780 C C . ALA A 1 223 ? -3.139 9.935 12.134 1.00 93.94 223 ALA A C 1
ATOM 1782 O O . ALA A 1 223 ? -3.539 9.404 11.093 1.00 93.94 223 ALA A O 1
ATOM 1783 N N . ILE A 1 224 ? -3.582 9.588 13.345 1.00 93.94 224 ILE A N 1
ATOM 1784 C CA . ILE A 1 224 ? -4.655 8.612 13.546 1.00 93.94 224 ILE A CA 1
ATOM 1785 C C . ILE A 1 224 ? -5.974 9.156 12.999 1.00 93.94 224 ILE A C 1
ATOM 1787 O O . ILE A 1 224 ? -6.293 10.338 13.108 1.00 93.94 224 ILE A O 1
ATOM 1791 N N . THR A 1 225 ? -6.757 8.255 12.427 1.00 95.44 225 THR A N 1
ATOM 1792 C CA . THR A 1 225 ? -8.178 8.433 12.156 1.00 95.44 225 THR A CA 1
ATOM 1793 C C . THR A 1 225 ? -8.936 7.333 12.888 1.00 95.44 225 THR A C 1
ATOM 1795 O O . THR A 1 225 ? -8.645 6.152 12.708 1.00 95.44 225 THR A O 1
ATOM 1798 N N . TYR A 1 226 ? -9.881 7.720 13.734 1.00 96.19 226 TYR A N 1
ATOM 1799 C CA . TYR A 1 226 ? -10.751 6.818 14.479 1.00 96.19 226 TYR A CA 1
ATOM 1800 C C . TYR A 1 226 ? -11.992 6.490 13.652 1.00 96.19 226 TYR A C 1
ATOM 1802 O O . TYR A 1 226 ? -12.468 7.329 12.885 1.00 96.19 226 TYR A O 1
ATOM 1810 N N . PHE A 1 227 ? -12.506 5.275 13.812 1.00 96.44 227 PHE A N 1
ATOM 1811 C CA . PHE A 1 227 ? -13.700 4.787 13.136 1.00 96.44 227 PHE A CA 1
ATOM 1812 C C . PHE A 1 227 ? -14.630 4.130 14.154 1.00 96.44 227 PHE A C 1
ATOM 1814 O O . PHE A 1 227 ? -14.229 3.174 14.822 1.00 96.44 227 PHE A O 1
ATOM 1821 N N . GLU A 1 228 ? -15.857 4.634 14.253 1.00 95.88 228 GLU A N 1
ATOM 1822 C CA . GLU A 1 228 ? -16.921 4.057 15.070 1.00 95.88 228 GLU A CA 1
ATOM 1823 C C . GLU A 1 228 ? -17.674 3.000 14.248 1.00 95.88 228 GLU A C 1
ATOM 1825 O O . GLU A 1 228 ? -18.428 3.343 13.333 1.00 95.88 228 GLU A O 1
ATOM 1830 N N . PRO A 1 229 ? -17.489 1.699 14.526 1.00 95.50 229 PRO A N 1
ATOM 1831 C CA . PRO A 1 229 ? -18.113 0.649 13.729 1.00 95.50 229 PRO A CA 1
ATOM 1832 C C . PRO A 1 229 ? -19.634 0.536 13.915 1.00 95.50 229 PRO A C 1
ATOM 1834 O O . PRO A 1 229 ? -20.285 -0.070 13.061 1.00 95.50 229 PRO A O 1
ATOM 1837 N N . GLN A 1 230 ? -20.223 1.110 14.971 1.00 93.69 230 GLN A N 1
ATOM 1838 C CA . GLN A 1 230 ? -21.673 1.048 15.213 1.00 93.69 230 GLN A CA 1
ATOM 1839 C C . GLN A 1 230 ? -22.492 2.006 14.341 1.00 93.69 230 GLN A C 1
ATOM 1841 O O . GLN A 1 230 ? -23.671 1.748 14.082 1.00 93.69 230 GLN A O 1
ATOM 1846 N N . ASP A 1 231 ? -21.898 3.112 13.893 1.00 93.19 231 ASP A N 1
ATOM 1847 C CA . ASP A 1 231 ? -22.592 4.128 13.093 1.00 93.19 231 ASP A CA 1
ATOM 1848 C C . ASP A 1 231 ? -21.804 4.619 11.866 1.00 93.19 231 ASP A C 1
ATOM 1850 O O . ASP A 1 231 ? -22.342 5.377 11.056 1.00 93.19 231 ASP A O 1
ATOM 1854 N N . GLY A 1 232 ? -20.573 4.136 11.684 1.00 93.06 232 GLY A N 1
ATOM 1855 C CA . GLY A 1 232 ? -19.714 4.448 10.549 1.00 93.06 232 GLY A CA 1
ATOM 1856 C C . GLY A 1 232 ? -19.043 5.818 10.639 1.00 93.06 232 GLY A C 1
ATOM 1857 O O . GLY A 1 232 ? -18.462 6.268 9.647 1.00 93.06 232 GLY A O 1
ATOM 1858 N N . GLN A 1 233 ? -19.126 6.508 11.782 1.00 93.50 233 GLN A N 1
ATOM 1859 C CA . GLN A 1 233 ? -18.507 7.817 11.938 1.00 93.50 233 GLN A CA 1
ATOM 1860 C C . GLN A 1 233 ? -16.982 7.737 11.936 1.00 93.50 233 GLN A C 1
ATOM 1862 O O . GLN A 1 233 ? -16.361 6.817 12.467 1.00 93.50 233 GLN A O 1
ATOM 1867 N N . VAL A 1 234 ? -16.376 8.762 11.344 1.00 95.31 234 VAL A N 1
ATOM 1868 C CA . VAL A 1 234 ? -14.929 8.946 11.268 1.00 95.31 234 VAL A CA 1
ATOM 1869 C C . VAL A 1 234 ? -14.563 10.194 12.061 1.00 95.31 234 VAL A C 1
ATOM 1871 O O . VAL A 1 234 ? -15.165 11.247 11.856 1.00 95.31 234 VAL A O 1
ATOM 1874 N N . SER A 1 235 ? -13.553 10.100 12.924 1.00 94.81 235 SER A N 1
ATOM 1875 C CA . SER A 1 235 ? -13.079 11.225 13.737 1.00 94.81 235 SER A CA 1
ATOM 1876 C C . SER A 1 235 ? -11.555 11.334 13.728 1.00 94.81 235 SER A C 1
ATOM 1878 O O . SER A 1 235 ? -10.839 10.342 13.603 1.00 94.81 235 SER A O 1
ATOM 1880 N N . THR A 1 236 ? -11.037 12.550 13.893 1.00 93.12 236 THR A N 1
ATOM 1881 C CA . THR A 1 236 ? -9.598 12.823 14.069 1.00 93.12 236 THR A CA 1
ATOM 1882 C C . THR A 1 236 ? -9.190 12.937 15.537 1.00 93.12 236 THR A C 1
ATOM 1884 O O . THR A 1 236 ? -8.008 13.066 15.844 1.00 93.12 236 THR A O 1
ATOM 1887 N N . THR A 1 237 ? -10.155 12.911 16.453 1.00 88.81 237 THR A N 1
ATOM 1888 C CA . THR A 1 237 ? -9.945 12.971 17.903 1.00 88.81 237 THR A CA 1
ATOM 1889 C C . THR A 1 237 ? -10.716 11.848 18.581 1.00 88.81 237 THR A C 1
ATOM 1891 O O . THR A 1 237 ? -11.818 11.509 18.151 1.00 88.81 237 THR A O 1
ATOM 1894 N N . SER A 1 238 ? -10.157 11.293 19.653 1.00 85.19 238 SER A N 1
ATOM 1895 C CA . SER A 1 238 ? -10.862 10.330 20.497 1.00 85.19 238 SER A CA 1
ATOM 1896 C C . SER A 1 238 ? -11.232 10.989 21.816 1.00 85.19 238 SER A C 1
ATOM 1898 O O . SER A 1 238 ? -10.407 11.673 22.420 1.00 85.19 238 SER A O 1
ATOM 1900 N N . GLU A 1 239 ? -12.464 10.766 22.261 1.00 86.19 239 GLU A N 1
ATOM 1901 C CA . GLU A 1 239 ? -12.921 11.117 23.610 1.00 86.19 239 GLU A CA 1
ATOM 1902 C C . GLU A 1 239 ? -12.428 10.098 24.653 1.00 86.19 239 GLU A C 1
ATOM 1904 O O . GLU A 1 239 ? -12.459 10.359 25.854 1.00 86.19 239 GLU A O 1
ATOM 1909 N N . TYR A 1 240 ? -11.931 8.944 24.193 1.00 90.31 240 TYR A N 1
ATOM 1910 C CA . TYR A 1 240 ? -11.451 7.855 25.029 1.00 90.31 240 TYR A CA 1
ATOM 1911 C C . TYR A 1 240 ? -9.924 7.866 25.131 1.00 90.31 240 TYR A C 1
ATOM 1913 O O . TYR A 1 240 ? -9.203 7.953 24.134 1.00 90.31 240 TYR A O 1
ATOM 1921 N N . THR A 1 241 ? -9.428 7.669 26.348 1.00 91.06 241 THR A N 1
ATOM 1922 C CA . THR A 1 241 ? -8.032 7.315 26.609 1.00 91.06 241 THR A CA 1
ATOM 1923 C C . THR A 1 241 ? -7.854 5.824 26.343 1.00 91.06 241 THR A C 1
ATOM 1925 O O . THR A 1 241 ? -8.471 4.989 27.008 1.00 91.06 241 THR A O 1
ATOM 1928 N N . ALA A 1 242 ? -7.054 5.481 25.335 1.00 90.88 242 ALA A N 1
ATOM 1929 C CA . ALA A 1 242 ? -6.829 4.103 24.921 1.00 90.88 242 ALA A CA 1
ATOM 1930 C C . ALA A 1 242 ? -6.073 3.312 25.989 1.00 90.88 242 ALA A C 1
ATOM 1932 O O . ALA A 1 242 ? -5.031 3.766 26.466 1.00 90.88 242 ALA A O 1
ATOM 1933 N N . TYR A 1 243 ? -6.562 2.109 26.303 1.00 87.75 243 TYR A N 1
ATOM 1934 C CA . TYR A 1 243 ? -5.902 1.194 27.226 1.00 87.75 243 TYR A CA 1
ATOM 1935 C C . TYR A 1 243 ? -5.532 -0.188 26.674 1.00 87.75 243 TYR A C 1
ATOM 1937 O O . TYR A 1 243 ? -4.873 -0.984 27.334 1.00 87.75 243 TYR A O 1
ATOM 1945 N N . PHE A 1 244 ? -5.961 -0.517 25.466 1.00 87.56 244 PHE A N 1
ATOM 1946 C CA . PHE A 1 244 ? -5.543 -1.736 24.787 1.00 87.56 244 PHE A CA 1
ATOM 1947 C C . PHE A 1 244 ? -5.747 -1.553 23.288 1.00 87.56 244 PHE A C 1
ATOM 1949 O O . PHE A 1 244 ? -6.607 -0.787 22.852 1.00 87.56 244 PHE A O 1
ATOM 1956 N N . GLY A 1 245 ? -4.951 -2.242 22.481 1.00 87.06 245 GLY A N 1
ATOM 1957 C CA . GLY A 1 245 ? -5.137 -2.235 21.044 1.00 87.06 245 GLY A CA 1
ATOM 1958 C C . GLY A 1 245 ? -4.212 -3.201 20.327 1.00 87.06 245 GLY A C 1
ATOM 1959 O O . GLY A 1 245 ? -3.167 -3.605 20.837 1.00 87.06 245 GLY A O 1
ATOM 1960 N N . VAL A 1 246 ? -4.611 -3.549 19.112 1.00 87.62 246 VAL A N 1
ATOM 1961 C CA . VAL A 1 246 ? -3.834 -4.367 18.182 1.00 87.62 246 VAL A CA 1
ATOM 1962 C C . VAL A 1 246 ? -4.036 -3.817 16.780 1.00 87.62 246 VAL A C 1
ATOM 1964 O O . VAL A 1 246 ? -5.130 -3.357 16.443 1.00 87.62 246 VAL A O 1
ATOM 1967 N N . PHE A 1 247 ? -2.993 -3.852 15.959 1.00 87.88 247 PHE A N 1
ATOM 1968 C CA . PHE A 1 247 ? -3.085 -3.497 14.551 1.00 87.88 247 PHE A CA 1
ATOM 1969 C C . PHE A 1 247 ? -2.375 -4.526 13.687 1.00 87.88 247 PHE A C 1
ATOM 1971 O O . PHE A 1 247 ? -1.259 -4.959 14.060 1.00 87.88 247 PHE A O 1
#

InterPro domains:
  IPR000772 Ricin B, lectin domain [PF14200] (7-95)
  IPR035992 Ricin B-like lectins [SSF50370] (7-108)
  IPR038765 Papain-like cysteine peptidase superfamily [SSF54001] (111-247)

Organism: NCBI:txid933852

pLDDT: mean 91.39, std 9.19, range [35.38, 98.62]

Foldseek 3Di:
DPPPPLQPDWDWAADPVRQWTWTARFQPRFTFFQPPLDLAAFGATDGDHDDPDLRRIWGWDDDQVLATWTARRSRRFTFFQPVPDPDPPGGTHTHHDDSDPRRGHHDQDQKDFPVLLVVQVCVQQVLEDDEDAPFGMEGEDDLVVLLVLLVVVPLEAPPDDPPVCDQVNLLVVSVVSVVVVCVVRTDHPHHYFKKKWKFWDQDPVRDTDIGIWIWGADRSRRHIWTARSNHGDIDRHDPTNTDYMYD

Sequence (247 aa):
MAEDYFNQNWYIEKTGGGYYYTIRNIRSNTCMDLAGDVGANGGTVKGWEANNTNAQNWYIEGNDQTGYSIVNVGTGTVLDLENSRADNGAPIWGWRSNGRANQLWFFERRSRSTAEVHTILTASQPQAFQTYPTDRLFVIVPPGAVDAVWKSQGLAPGKWRAESFDCDDFTFQMKGAICRWAYDNLRAPVGHLFGVMFGFYINDKNEHIVHAYNWTLNQDMTAITYFEPQDGQVSTTSEYTAYFGVF

Secondary structure (DSSP, 8-state):
-----GGG-EEEEEEGGGTEEEEEETTT-PEEEEGGG--STTEEEEEE----SGGGEEEEEEETTTEEEEEETTT--EEEEGGG--STT--EEEE-----GGG-B------EEHHHHHHHHHHH-TT--------SEEEEPPHHHHHHHHHHHT--TT--BTTTB-HHHHHHHHHHHHHHHHHHH--SS-EEE-EEEEEEEE-TTS-EEEEEEEEEE-TTSSSEEEE-TTT--EESS-SSEEEEEE-

Radius of gyration: 22.04 Å; chains: 1; bounding box: 52×32×66 Å